Protein AF-A0A9F5MRU6-F1 (afdb_monomer)

Sequence (230 aa):
MSTDLEEIFNCIFDARVPPMWERAYPSQKPLAAWTRDLGQRVEQFGRWAKTAHPPVLFWLSGFTFPTGFLTAVLQAAARQNNISVDTLSWEFIVSTVDDNNLVYPPKEGVWVRGLCLEGAGWDKKNSCLGGIYSCPCYYYPNRAGTSGRPSFVIGVDLRSGAMTPDHWIKRGTALLMSLDTVPRGHCLAPHLPSKTGDSFLRSHHVTVLHVVCEIESECGTVGSPCLAKK

Nearest PDB structures (foldseek):
  8j07-assembly1_k9  TM=9.242E-01  e=3.879E-21  Homo sapiens
  8glv-assembly1_Co  TM=8.982E-01  e=1.076E-15  Chlamydomonas reinhardtii
  8glv-assembly1_Mm  TM=8.964E-01  e=1.114E-12  Chlamydomonas reinhardtii
  8j07-assembly1_r9  TM=8.221E-01  e=7.037E-12  Homo sapiens
  8j07-assembly1_g6  TM=8.088E-01  e=2.985E-10  Homo sapiens

InterPro domains:
  IPR026983 Dynein heavy chain [PTHR46961] (1-180)
  IPR041228 Dynein heavy chain, C-terminal domain [PF18199] (1-129)
  IPR041228 Dynein heavy chain, C-terminal domain [PF18199] (133-177)
  IPR043160 Dynein heavy chain, C-terminal domain, barrel region [G3DSA:3.10.490.20] (66-130)
  IPR043160 Dynein heavy chain, C-terminal domain, barrel region [G3DSA:3.10.490.20] (131-180)

Foldseek 3Di:
DDPQVVQCVVCVVVQADRPVCCL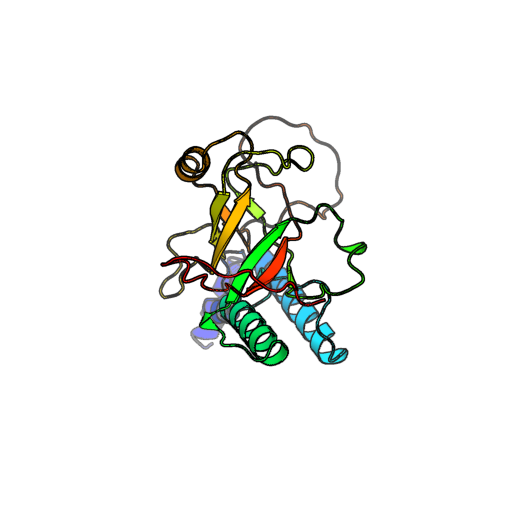VAPALAGNVVVVVLLVVLCVQVVVCVVVVDDDQEDLLLSDRASLVVVLVLLVVQCVVVVHDSVQKDKDKDWDPDDPVPSPDHDPFFGKYWQKWKDLDDDDPPQPDDDDWAFAWEFAEPPQPDDVPDGRTRGGHTDHPGPDHNVVCVVSNIHIYRDYNDDPPPPDDDDDDDDDDDDDPTDDTIIMTTGMDGNPPPPPDDDDDDDDDDD

Structure (mmCIF, N/CA/C/O backbone):
data_AF-A0A9F5MRU6-F1
#
_entry.id   AF-A0A9F5MRU6-F1
#
loop_
_atom_site.group_PDB
_atom_site.id
_atom_site.type_symbol
_atom_site.label_atom_id
_atom_site.label_alt_id
_atom_site.label_comp_id
_atom_site.label_asym_id
_atom_site.label_entity_id
_atom_site.label_seq_id
_atom_site.pdbx_PDB_ins_code
_atom_site.Cartn_x
_atom_site.Cartn_y
_atom_site.Cartn_z
_atom_site.occupancy
_atom_site.B_iso_or_equiv
_atom_site.auth_seq_id
_atom_site.auth_comp_id
_atom_site.auth_asym_id
_atom_site.auth_atom_id
_atom_site.pdbx_PDB_model_num
ATOM 1 N N . MET A 1 1 ? -19.559 6.631 32.926 1.00 64.62 1 MET A N 1
ATOM 2 C CA . MET A 1 1 ? -19.074 6.193 31.602 1.00 64.62 1 MET A CA 1
ATOM 3 C C . MET A 1 1 ? -18.055 7.214 31.139 1.00 64.62 1 MET A C 1
ATOM 5 O O . MET A 1 1 ? -18.291 8.391 31.379 1.00 64.62 1 MET A O 1
ATOM 9 N N . SER A 1 2 ? -16.901 6.799 30.614 1.00 93.06 2 SER A N 1
ATOM 10 C CA . SER A 1 2 ? -15.951 7.757 30.033 1.00 93.06 2 SER A CA 1
ATOM 11 C C . SER A 1 2 ? -16.444 8.210 28.660 1.00 93.06 2 SER A C 1
ATOM 13 O O . SER A 1 2 ? -17.143 7.460 27.979 1.00 93.06 2 SER A O 1
ATOM 15 N N . THR A 1 3 ? -16.049 9.416 28.256 1.00 92.06 3 THR A N 1
ATOM 16 C CA . THR A 1 3 ? -16.362 9.994 26.940 1.00 92.06 3 THR A CA 1
ATOM 17 C C . THR A 1 3 ? -15.929 9.077 25.798 1.00 92.06 3 THR A C 1
ATOM 19 O O . THR A 1 3 ? -16.678 8.877 24.848 1.00 92.06 3 THR A O 1
ATOM 22 N N . ASP A 1 4 ? -14.765 8.441 25.938 1.00 91.94 4 ASP A N 1
ATOM 23 C CA . ASP A 1 4 ? -14.207 7.553 24.916 1.00 91.94 4 ASP A CA 1
ATOM 24 C C . ASP A 1 4 ? -15.068 6.298 24.717 1.00 91.94 4 ASP A C 1
ATOM 26 O O . ASP A 1 4 ? -15.301 5.863 23.593 1.00 91.94 4 ASP A O 1
ATOM 30 N N . LEU A 1 5 ? -15.580 5.709 25.804 1.00 93.50 5 LEU A N 1
ATOM 31 C CA . LEU A 1 5 ? -16.432 4.519 25.718 1.00 93.50 5 LEU A CA 1
ATOM 32 C C . LEU A 1 5 ? -17.806 4.843 25.124 1.00 93.50 5 LEU A C 1
ATOM 34 O O . LEU A 1 5 ? -18.369 4.016 24.407 1.00 93.50 5 LEU A O 1
ATOM 38 N N . GLU A 1 6 ? -18.333 6.035 25.397 1.00 95.25 6 GLU A N 1
ATOM 39 C CA . GLU A 1 6 ? -19.584 6.515 24.809 1.00 95.25 6 GLU A CA 1
ATOM 40 C C . GLU A 1 6 ? -19.434 6.781 23.303 1.00 95.25 6 GLU A C 1
ATOM 42 O O . GLU A 1 6 ? -20.284 6.362 22.517 1.00 95.25 6 GLU A O 1
ATOM 47 N N . GLU A 1 7 ? -18.316 7.376 22.871 1.00 94.88 7 GLU A N 1
ATOM 48 C CA . GLU A 1 7 ? -18.005 7.566 21.449 1.00 94.88 7 GLU A CA 1
ATOM 49 C C . GLU A 1 7 ? -17.872 6.226 20.711 1.00 94.88 7 GLU A C 1
ATOM 51 O O . GLU A 1 7 ? -18.451 6.050 19.635 1.00 94.88 7 GLU A O 1
ATOM 56 N N . ILE A 1 8 ? -17.166 5.256 21.302 1.00 95.44 8 ILE A N 1
ATOM 57 C CA . ILE A 1 8 ? -17.048 3.902 20.745 1.00 95.44 8 ILE A CA 1
ATOM 58 C C . ILE A 1 8 ? -18.429 3.256 20.613 1.00 95.44 8 ILE A C 1
ATOM 60 O O . ILE A 1 8 ? -18.734 2.695 19.561 1.00 95.44 8 ILE A O 1
ATOM 64 N N . PHE A 1 9 ? -19.267 3.338 21.652 1.00 95.19 9 PHE A N 1
ATOM 65 C CA . PHE A 1 9 ? -20.611 2.763 21.634 1.00 95.19 9 PHE A CA 1
ATOM 66 C C . PHE A 1 9 ? -21.464 3.358 20.509 1.00 95.19 9 PHE A C 1
ATOM 68 O O . PHE A 1 9 ? -22.030 2.605 19.716 1.00 95.19 9 PHE A O 1
ATOM 75 N N . ASN A 1 10 ? -21.492 4.688 20.388 1.00 95.75 10 ASN A N 1
ATOM 76 C CA . ASN A 1 10 ? -22.243 5.382 19.342 1.00 95.75 10 ASN A CA 1
ATOM 77 C C . ASN A 1 10 ? -21.733 5.017 17.939 1.00 95.75 10 ASN A C 1
ATOM 79 O O . ASN A 1 10 ? -22.528 4.714 17.053 1.00 95.75 10 ASN A O 1
ATOM 83 N N . CYS A 1 11 ? -20.411 4.956 17.738 1.00 95.62 11 CYS A N 1
ATOM 84 C CA . CYS A 1 11 ? -19.836 4.536 16.459 1.00 95.62 11 CYS A CA 1
ATOM 85 C C . CYS A 1 11 ? -20.234 3.100 16.095 1.00 95.62 11 CYS A C 1
ATOM 87 O O . CYS A 1 11 ? -20.630 2.847 14.958 1.00 95.62 11 CYS A O 1
ATOM 89 N N . ILE A 1 12 ? -20.163 2.167 17.050 1.00 95.38 12 ILE A N 1
ATOM 90 C CA . ILE A 1 12 ? -20.545 0.767 16.825 1.00 95.38 12 ILE A CA 1
ATOM 91 C C . ILE A 1 12 ? -22.036 0.653 16.504 1.00 95.38 12 ILE A C 1
ATOM 93 O O . ILE A 1 12 ? -22.396 -0.079 15.581 1.00 95.38 12 ILE A O 1
ATOM 97 N N . PHE A 1 13 ? -22.886 1.387 17.227 1.00 95.12 13 PHE A N 1
ATOM 98 C CA . PHE A 1 13 ? -24.326 1.440 16.979 1.00 95.12 13 PHE A CA 1
ATOM 99 C C . PHE A 1 13 ? -24.642 1.939 15.559 1.00 95.12 13 PHE A C 1
ATOM 101 O O . PHE A 1 13 ? -25.446 1.326 14.859 1.00 95.12 13 PHE A O 1
ATOM 108 N N . ASP A 1 14 ? -23.924 2.963 15.089 1.00 95.81 14 ASP A N 1
ATOM 109 C CA . ASP A 1 14 ? -24.022 3.507 13.726 1.00 95.81 14 ASP A CA 1
ATOM 110 C C . ASP A 1 14 ? -23.301 2.656 12.655 1.00 95.81 14 ASP A C 1
ATOM 112 O O . ASP A 1 14 ? -23.201 3.066 11.495 1.00 95.81 14 ASP A O 1
ATOM 116 N N . ALA A 1 15 ? -22.737 1.497 13.014 1.00 94.00 15 ALA A N 1
ATOM 117 C CA . ALA A 1 15 ? -21.899 0.662 12.146 1.00 94.00 15 ALA A CA 1
ATOM 118 C C . ALA A 1 15 ? -20.673 1.386 11.534 1.00 94.00 15 ALA A C 1
ATOM 120 O O . ALA A 1 15 ? -20.173 1.011 10.463 1.00 94.00 15 ALA A O 1
ATOM 121 N N . ARG A 1 16 ? -20.145 2.394 12.236 1.00 93.06 16 ARG A N 1
ATOM 122 C CA . ARG A 1 16 ? -18.926 3.140 11.898 1.00 93.06 16 ARG A CA 1
ATOM 123 C C . ARG A 1 16 ? -17.729 2.659 12.714 1.00 93.06 16 ARG A C 1
ATOM 125 O O . ARG A 1 16 ? -17.865 2.112 13.805 1.00 93.06 16 ARG A O 1
ATOM 132 N N . VAL A 1 17 ? -16.535 2.851 12.162 1.00 92.75 17 VAL A N 1
ATOM 133 C CA . VAL A 1 17 ? -15.287 2.549 12.869 1.00 92.75 17 VAL A CA 1
ATOM 134 C C . VAL A 1 17 ? -15.018 3.680 13.870 1.00 92.75 17 VAL A C 1
ATOM 136 O O . VAL A 1 17 ? -15.035 4.841 13.470 1.00 92.75 17 VAL A O 1
ATOM 139 N N . PRO A 1 18 ? -14.781 3.383 15.160 1.00 94.06 18 PRO A N 1
ATOM 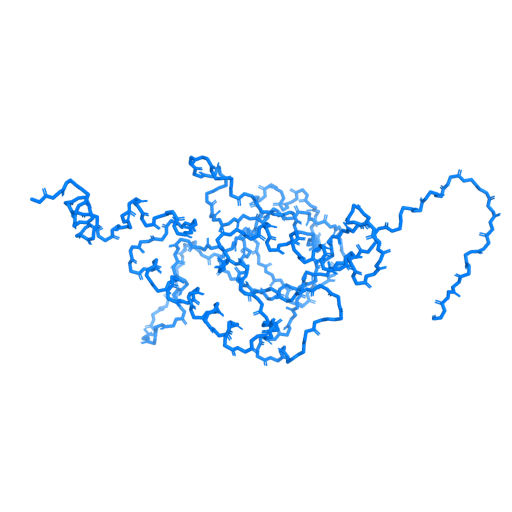140 C CA . PRO A 1 18 ? -14.374 4.397 16.125 1.00 94.06 18 PRO A CA 1
ATOM 141 C C . PRO A 1 18 ? -13.067 5.095 15.696 1.00 94.06 18 PRO A C 1
ATOM 143 O O . PRO A 1 18 ? -12.113 4.393 15.338 1.00 94.06 18 PRO A O 1
ATOM 146 N N . PRO A 1 19 ? -12.946 6.434 15.809 1.00 89.31 19 PRO A N 1
ATOM 147 C CA . PRO A 1 19 ? -11.761 7.177 15.356 1.00 89.31 19 PRO A CA 1
ATOM 148 C C . PRO A 1 19 ? -10.438 6.679 15.956 1.00 89.31 19 PRO A C 1
ATOM 150 O O . PRO A 1 19 ? -9.393 6.667 15.303 1.00 89.31 19 PRO A O 1
ATOM 153 N N . MET A 1 20 ? -10.466 6.202 17.204 1.00 89.94 20 MET A N 1
ATOM 154 C CA . MET A 1 20 ? -9.280 5.638 17.852 1.00 89.94 20 MET A CA 1
ATOM 155 C C . MET A 1 20 ? -8.757 4.358 17.170 1.00 89.94 20 MET A C 1
ATOM 157 O O . MET A 1 20 ? -7.558 4.080 17.239 1.00 89.94 20 MET A O 1
ATOM 161 N N . TRP A 1 21 ? -9.618 3.588 16.492 1.00 91.81 21 TRP A N 1
ATOM 162 C CA . TRP A 1 21 ? -9.250 2.356 15.782 1.00 91.81 21 TRP A CA 1
ATOM 163 C C . TRP A 1 21 ? -8.727 2.629 14.368 1.00 91.81 21 TRP A C 1
ATOM 165 O O . TRP A 1 21 ? -7.907 1.862 13.865 1.00 91.81 21 TRP A O 1
ATOM 175 N N . GLU A 1 22 ? -9.096 3.754 13.750 1.00 86.38 22 GLU A N 1
ATOM 176 C CA . GLU A 1 22 ? -8.599 4.177 12.426 1.00 86.38 22 GLU A CA 1
ATOM 177 C C . GLU A 1 22 ? -7.081 4.450 12.406 1.00 86.38 22 GLU A C 1
ATOM 179 O O . GLU A 1 22 ? -6.430 4.525 11.355 1.00 86.38 22 GLU A O 1
ATOM 184 N N . ARG A 1 23 ? -6.464 4.547 13.589 1.00 84.38 23 ARG A N 1
ATOM 185 C CA . ARG A 1 23 ? -5.006 4.601 13.729 1.00 84.38 23 ARG A CA 1
ATOM 186 C C . ARG A 1 23 ? -4.324 3.290 13.335 1.00 84.38 23 ARG A C 1
ATOM 188 O O . ARG A 1 23 ? -3.170 3.356 12.920 1.00 84.38 23 ARG A O 1
ATOM 195 N N . ALA A 1 24 ? -5.013 2.147 13.419 1.00 86.50 24 ALA A N 1
ATOM 196 C CA . ALA A 1 24 ? -4.444 0.824 13.158 1.00 86.50 24 ALA A CA 1
ATOM 197 C C . ALA A 1 24 ? -3.977 0.654 11.703 1.00 86.50 24 ALA A C 1
ATOM 199 O O . ALA A 1 24 ? -2.885 0.140 11.454 1.00 86.50 24 ALA A O 1
ATOM 200 N N . TYR A 1 25 ? -4.796 1.093 10.745 1.00 86.94 25 TYR A N 1
ATOM 201 C CA . TYR A 1 25 ? -4.450 1.144 9.326 1.00 86.94 25 TYR A CA 1
ATOM 202 C C . TYR A 1 25 ? -5.387 2.099 8.563 1.00 86.94 25 TYR A C 1
ATOM 204 O O . TYR A 1 25 ? -6.529 2.291 8.988 1.00 86.94 25 TYR A O 1
ATOM 212 N N . PRO A 1 26 ? -4.937 2.702 7.444 1.00 83.25 26 PRO A N 1
ATOM 213 C CA . PRO A 1 26 ? -5.792 3.550 6.615 1.00 83.25 26 PRO A CA 1
ATOM 214 C C . PRO A 1 26 ? -6.971 2.758 6.028 1.00 83.25 26 PRO A C 1
ATOM 216 O O . PRO A 1 26 ? -6.771 1.730 5.384 1.00 83.25 26 PRO A O 1
ATOM 219 N N . SER A 1 27 ? -8.205 3.218 6.235 1.00 85.19 27 SER A N 1
ATOM 220 C CA .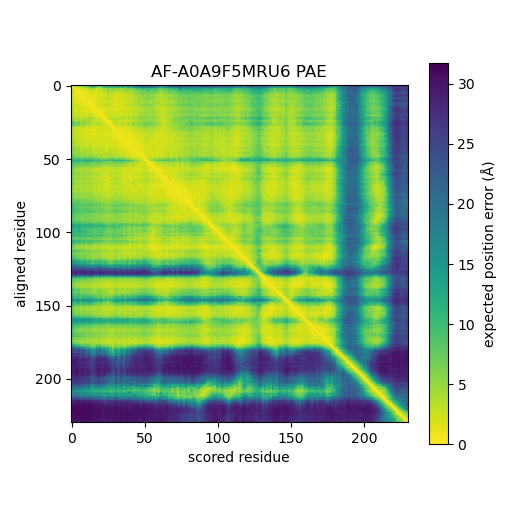 SER A 1 27 ? -9.406 2.560 5.710 1.00 85.19 27 SER A CA 1
ATOM 221 C C . SER A 1 27 ? -10.579 3.530 5.640 1.00 85.19 27 SER A C 1
ATOM 223 O O . SER A 1 27 ? -10.727 4.366 6.522 1.00 85.19 27 SER A O 1
ATOM 225 N N . GLN A 1 28 ? -11.443 3.361 4.637 1.00 83.44 28 GLN A N 1
ATOM 226 C CA . GLN A 1 28 ? -12.753 4.026 4.550 1.00 83.44 28 GLN A CA 1
ATOM 227 C C . GLN A 1 28 ? -13.907 3.000 4.565 1.00 83.44 28 GLN A C 1
ATOM 229 O O . GLN A 1 28 ? -15.049 3.306 4.232 1.00 83.44 28 GLN A O 1
ATOM 234 N N . LYS A 1 29 ? -13.609 1.751 4.955 1.00 87.19 29 LYS A N 1
ATOM 235 C CA . LYS A 1 29 ? -14.580 0.655 5.070 1.00 87.19 29 LYS A CA 1
ATOM 236 C C . LYS A 1 29 ? -15.526 0.849 6.270 1.00 87.19 29 LYS A C 1
ATOM 238 O O . LYS A 1 29 ? -15.064 1.266 7.332 1.00 87.19 29 LYS A O 1
ATOM 243 N N . PRO A 1 30 ? -16.805 0.436 6.165 1.00 91.00 30 PRO A N 1
ATOM 244 C CA . PRO A 1 30 ? -17.713 0.372 7.312 1.00 91.00 30 PRO A CA 1
ATOM 245 C C . PRO A 1 30 ? -17.263 -0.694 8.320 1.00 91.00 30 PRO A C 1
ATOM 247 O O . PRO A 1 30 ? -16.528 -1.622 7.960 1.00 91.00 30 PRO A O 1
ATOM 250 N N . LEU A 1 31 ? -17.760 -0.616 9.559 1.00 91.94 31 LEU A N 1
ATOM 251 C CA . LEU A 1 31 ? -17.278 -1.412 10.695 1.00 91.94 31 LEU A CA 1
ATOM 252 C C . LEU A 1 31 ? -17.164 -2.912 10.386 1.00 91.94 31 LEU A C 1
ATOM 254 O O . LEU A 1 31 ? -16.099 -3.500 10.551 1.00 91.94 31 LEU A O 1
ATOM 258 N N . ALA A 1 32 ? -18.221 -3.526 9.849 1.00 91.31 32 ALA A N 1
ATOM 259 C CA . ALA A 1 32 ? -18.225 -4.960 9.550 1.00 91.31 32 ALA A CA 1
ATOM 260 C C . ALA A 1 32 ? -17.154 -5.374 8.522 1.00 91.31 32 ALA A C 1
ATOM 262 O O . ALA A 1 32 ? -16.566 -6.452 8.618 1.00 91.31 32 ALA A O 1
ATOM 263 N N . ALA A 1 33 ? -16.896 -4.534 7.516 1.00 90.69 33 ALA A N 1
ATOM 264 C CA . ALA A 1 33 ? -15.867 -4.797 6.517 1.00 90.69 33 ALA A CA 1
ATOM 265 C C . ALA A 1 33 ? -14.463 -4.531 7.074 1.00 90.69 33 ALA A C 1
ATOM 267 O O . ALA A 1 33 ? -13.560 -5.328 6.826 1.00 90.69 33 ALA A O 1
ATOM 268 N N . TRP A 1 34 ? -14.309 -3.475 7.873 1.00 92.25 34 TRP A N 1
ATOM 269 C CA . TRP A 1 34 ? -13.073 -3.139 8.573 1.00 92.25 34 TRP A CA 1
ATOM 270 C C . TRP A 1 34 ? -12.630 -4.249 9.538 1.00 92.25 34 TRP A C 1
ATOM 272 O O . TRP A 1 34 ? -11.462 -4.631 9.537 1.00 92.25 34 TRP A O 1
ATOM 282 N N . THR A 1 35 ? -13.546 -4.840 10.312 1.00 92.31 35 THR A N 1
ATOM 283 C CA . THR A 1 35 ? -13.209 -5.923 11.254 1.00 92.31 35 THR A CA 1
ATOM 284 C C . THR A 1 35 ? -12.717 -7.180 10.535 1.00 92.31 35 THR A C 1
ATOM 286 O O . THR A 1 35 ? -11.753 -7.805 10.976 1.00 92.31 35 THR A O 1
ATOM 289 N N . ARG A 1 36 ? -13.331 -7.548 9.401 1.00 92.44 36 ARG A N 1
ATOM 290 C CA . ARG A 1 36 ? -12.866 -8.691 8.591 1.00 92.44 36 ARG A CA 1
ATOM 291 C C . ARG A 1 36 ? -11.495 -8.433 7.971 1.00 92.44 36 ARG A C 1
ATOM 293 O O . ARG A 1 36 ? -10.640 -9.312 8.016 1.00 92.44 36 ARG A O 1
ATOM 300 N N . ASP A 1 37 ? -11.290 -7.236 7.422 1.00 91.19 37 ASP A N 1
ATOM 301 C CA . ASP A 1 37 ? -10.012 -6.810 6.840 1.00 91.19 37 ASP A CA 1
ATOM 302 C C . ASP A 1 37 ? -8.901 -6.822 7.903 1.00 91.19 37 ASP A C 1
ATOM 304 O O . ASP A 1 37 ? -7.829 -7.380 7.673 1.00 91.19 37 ASP A O 1
ATOM 308 N N . LEU A 1 38 ? -9.192 -6.330 9.114 1.00 92.75 38 LEU A N 1
ATOM 309 C CA . LEU A 1 38 ? -8.283 -6.410 10.257 1.00 92.75 38 LEU A CA 1
ATOM 310 C C . LEU A 1 38 ? -7.929 -7.862 10.605 1.00 92.75 38 LEU A C 1
ATOM 312 O O . LEU A 1 38 ? -6.753 -8.172 10.790 1.00 92.75 38 LEU A O 1
ATOM 316 N N . GLY A 1 39 ? -8.917 -8.758 10.661 1.00 94.31 39 GLY A N 1
ATOM 317 C CA . GLY A 1 39 ? -8.684 -10.182 10.918 1.00 94.31 39 GLY A CA 1
ATOM 318 C C . GLY A 1 39 ? -7.726 -10.811 9.901 1.00 94.31 39 GLY A C 1
ATOM 319 O O . GLY A 1 39 ? -6.774 -11.487 10.288 1.00 94.31 39 GLY A O 1
ATOM 320 N N . GLN A 1 40 ? -7.911 -10.517 8.611 1.00 91.81 40 GLN A N 1
ATOM 321 C CA . GLN A 1 40 ? -7.035 -11.006 7.539 1.00 91.81 40 GLN A CA 1
ATOM 322 C C . GLN A 1 40 ? -5.608 -10.447 7.640 1.00 91.81 40 GLN A C 1
ATOM 324 O O . GLN A 1 40 ? -4.641 -11.176 7.407 1.00 91.81 40 GLN A O 1
ATOM 329 N N . ARG A 1 41 ? -5.450 -9.174 8.024 1.00 92.69 41 ARG A N 1
ATOM 330 C CA . ARG A 1 41 ? -4.130 -8.564 8.266 1.00 92.69 41 ARG A CA 1
ATOM 331 C C . ARG A 1 41 ? -3.398 -9.257 9.407 1.00 92.69 41 ARG A C 1
ATOM 333 O O . ARG A 1 41 ? -2.244 -9.651 9.247 1.00 92.69 41 ARG A O 1
ATOM 340 N N . VAL A 1 42 ? -4.077 -9.429 10.542 1.00 93.88 42 VAL A N 1
ATOM 341 C CA . VAL A 1 42 ? -3.520 -10.111 11.719 1.00 93.88 42 VAL A CA 1
ATOM 342 C C . VAL A 1 42 ? -3.137 -11.545 11.368 1.00 93.88 42 VAL A C 1
ATOM 344 O O . VAL A 1 42 ? -2.066 -12.003 11.754 1.00 93.88 42 VAL A O 1
ATOM 347 N N . GLU A 1 43 ? -3.962 -12.242 10.589 1.00 92.38 43 GLU A N 1
ATOM 348 C CA . GLU A 1 43 ? -3.669 -13.601 10.149 1.00 92.38 43 GLU A CA 1
ATOM 349 C C . GLU A 1 43 ? -2.414 -13.678 9.268 1.00 92.38 43 GLU A C 1
ATOM 351 O O . GLU A 1 43 ? -1.567 -14.543 9.500 1.00 92.38 43 GLU A O 1
ATOM 356 N N . GLN A 1 44 ? -2.250 -12.772 8.299 1.00 89.06 44 GLN A N 1
ATOM 357 C CA . GLN A 1 44 ? -1.048 -12.721 7.461 1.00 89.06 44 GLN A CA 1
ATOM 358 C C . GLN A 1 44 ? 0.223 -12.586 8.305 1.00 89.06 44 GLN A C 1
ATOM 360 O O . GLN A 1 44 ? 1.148 -13.389 8.162 1.00 89.06 44 GLN A O 1
ATOM 365 N N . PHE A 1 45 ? 0.272 -11.589 9.193 1.00 91.88 45 PHE A N 1
ATOM 366 C CA . PHE A 1 45 ? 1.445 -11.369 10.041 1.00 91.88 45 PHE A CA 1
ATOM 367 C C . PHE A 1 45 ? 1.623 -12.487 11.069 1.00 91.88 45 PHE A C 1
ATOM 369 O O . PHE A 1 45 ? 2.750 -12.892 11.335 1.00 91.88 45 PHE A O 1
ATOM 376 N N . GLY A 1 46 ? 0.532 -13.052 11.587 1.00 93.62 46 GLY A N 1
ATOM 377 C CA . GLY A 1 46 ? 0.570 -14.198 12.488 1.00 93.62 46 GLY A CA 1
ATOM 378 C C . GLY A 1 46 ? 1.159 -15.449 11.832 1.00 93.62 46 GLY A C 1
ATOM 379 O O . GLY A 1 46 ? 1.951 -16.154 12.455 1.00 93.62 46 GLY A O 1
ATOM 380 N N . ARG A 1 47 ? 0.827 -15.726 10.564 1.00 90.81 47 ARG A N 1
ATOM 381 C CA . ARG A 1 47 ? 1.425 -16.834 9.796 1.00 90.81 47 ARG A CA 1
ATOM 382 C C . ARG A 1 47 ? 2.903 -16.585 9.500 1.00 90.81 47 ARG A C 1
ATOM 384 O O . ARG A 1 47 ? 3.715 -17.496 9.662 1.00 90.81 47 ARG A O 1
ATOM 391 N N . TRP A 1 48 ? 3.260 -15.360 9.116 1.00 92.50 48 TRP A N 1
ATOM 392 C CA . TRP A 1 48 ? 4.655 -14.990 8.879 1.00 92.50 48 TRP A CA 1
ATOM 393 C C . TRP A 1 48 ? 5.495 -15.124 10.161 1.00 92.50 48 TRP A C 1
ATOM 395 O O . TRP A 1 48 ? 6.524 -15.794 10.156 1.00 92.50 48 TRP A O 1
ATOM 405 N N . ALA A 1 49 ? 5.009 -14.606 11.290 1.00 93.50 49 ALA A N 1
ATOM 406 C CA . ALA A 1 49 ? 5.697 -14.693 12.577 1.00 93.50 49 ALA A CA 1
ATOM 407 C C . ALA A 1 49 ? 5.929 -16.143 13.041 1.00 93.50 49 ALA A C 1
ATOM 409 O O . ALA A 1 49 ? 6.974 -16.443 13.607 1.00 93.50 49 ALA A O 1
ATOM 410 N N . LYS A 1 50 ? 4.982 -17.055 12.778 1.00 93.50 50 LYS A N 1
ATOM 411 C CA . LYS A 1 50 ? 5.105 -18.479 13.143 1.00 93.50 50 LYS A CA 1
ATOM 412 C C . LYS A 1 50 ? 6.106 -19.247 12.286 1.00 93.50 50 LYS A C 1
ATOM 414 O O . LYS A 1 50 ? 6.755 -20.158 12.783 1.00 93.50 50 LYS A O 1
ATOM 419 N N . THR A 1 51 ? 6.176 -18.934 10.995 1.00 89.12 51 THR A N 1
ATOM 420 C CA . THR A 1 51 ? 7.055 -19.648 10.059 1.00 89.12 51 THR A CA 1
ATOM 421 C C . THR A 1 51 ? 8.472 -19.092 10.062 1.00 89.12 51 THR A C 1
ATOM 423 O O . THR A 1 51 ? 9.380 -19.815 9.674 1.00 89.12 51 THR A O 1
ATOM 426 N N . ALA A 1 52 ? 8.661 -17.831 10.475 1.00 85.00 52 ALA A N 1
ATOM 427 C CA . ALA A 1 52 ? 9.908 -17.065 10.369 1.00 85.00 52 ALA A CA 1
ATOM 428 C C . ALA A 1 52 ? 10.461 -16.929 8.933 1.00 85.00 52 ALA A C 1
ATOM 430 O O . ALA A 1 52 ? 11.533 -16.362 8.735 1.00 85.00 52 ALA A O 1
ATOM 431 N N . HIS A 1 53 ? 9.713 -17.389 7.927 1.00 86.81 53 HIS A N 1
ATOM 432 C CA . HIS A 1 53 ? 10.055 -17.282 6.514 1.00 86.81 53 HIS A CA 1
ATOM 433 C C . HIS A 1 53 ? 9.101 -16.288 5.839 1.00 86.81 53 HIS A C 1
ATOM 435 O O . HIS A 1 53 ? 7.899 -16.320 6.121 1.00 86.81 53 HIS A O 1
ATOM 441 N N . PRO A 1 54 ? 9.600 -15.394 4.967 1.00 88.00 54 PRO A N 1
ATOM 442 C CA . PRO A 1 54 ? 8.746 -14.462 4.243 1.00 88.00 54 PRO A CA 1
ATOM 443 C C . PRO A 1 54 ? 7.700 -15.213 3.400 1.00 88.00 54 PRO A C 1
ATOM 445 O O . PRO A 1 54 ? 8.035 -16.217 2.766 1.00 88.00 54 PRO A O 1
ATOM 448 N N . PRO A 1 55 ? 6.439 -14.741 3.363 1.00 90.56 55 PRO A N 1
ATOM 449 C CA . PRO A 1 55 ? 5.444 -15.250 2.429 1.00 90.56 55 PRO A CA 1
ATOM 450 C C . PRO A 1 55 ? 5.939 -15.155 0.984 1.00 90.56 55 PRO A C 1
ATOM 452 O O . PRO A 1 55 ? 6.555 -14.164 0.603 1.00 90.56 55 PRO A O 1
ATOM 455 N N . VAL A 1 56 ? 5.607 -16.151 0.159 1.00 90.56 56 VAL A N 1
ATOM 456 C CA . VAL A 1 56 ? 5.895 -16.095 -1.285 1.00 90.56 56 VAL A CA 1
ATOM 457 C C . VAL A 1 56 ? 5.099 -14.975 -1.956 1.00 90.56 56 VAL A C 1
ATOM 459 O O . VAL A 1 56 ? 5.622 -14.310 -2.841 1.00 90.56 56 VAL A O 1
ATOM 462 N N . LEU A 1 57 ? 3.859 -14.749 -1.503 1.00 90.25 57 LEU A N 1
ATOM 463 C CA . LEU A 1 57 ? 2.934 -13.746 -2.024 1.00 90.25 57 LEU A CA 1
ATOM 464 C C . LEU A 1 57 ? 2.505 -12.779 -0.917 1.00 90.25 57 LEU A C 1
ATOM 466 O O . LEU A 1 57 ? 1.817 -13.164 0.034 1.00 90.25 57 LEU A O 1
ATOM 470 N N . PHE A 1 58 ? 2.874 -11.509 -1.055 1.00 91.75 58 PHE A N 1
ATOM 471 C CA . PHE A 1 58 ? 2.537 -10.458 -0.101 1.00 91.75 58 PHE A CA 1
ATOM 472 C C . PHE A 1 58 ? 1.223 -9.768 -0.469 1.00 91.75 58 PHE A C 1
ATOM 474 O O . PHE A 1 58 ? 1.007 -9.350 -1.605 1.00 91.75 58 PHE A O 1
ATOM 481 N N . TRP A 1 59 ? 0.337 -9.571 0.507 1.00 91.56 59 TRP A N 1
ATOM 482 C CA . TRP A 1 59 ? -0.793 -8.658 0.345 1.00 91.56 59 TRP A CA 1
ATOM 483 C C . TRP A 1 59 ? -0.337 -7.241 0.699 1.00 91.56 59 TRP A C 1
ATOM 485 O O . TRP A 1 59 ? -0.237 -6.892 1.878 1.00 91.56 59 TRP A O 1
ATOM 495 N N . LEU A 1 60 ? -0.022 -6.426 -0.311 1.00 89.50 60 LEU A N 1
ATOM 496 C CA . LEU A 1 60 ? 0.588 -5.109 -0.085 1.00 89.50 60 LEU A CA 1
ATOM 497 C C . LEU A 1 60 ? -0.351 -4.164 0.672 1.00 89.50 60 LEU A C 1
ATOM 499 O O . LEU A 1 60 ? 0.091 -3.433 1.556 1.00 89.50 60 LEU A O 1
ATOM 503 N N . SER A 1 61 ? -1.658 -4.228 0.402 1.00 87.62 61 SER A N 1
ATOM 504 C CA . SER A 1 61 ? -2.637 -3.437 1.150 1.00 87.62 61 SER A CA 1
ATOM 505 C C . SER A 1 61 ? -2.786 -3.886 2.598 1.00 87.62 61 SER A C 1
ATOM 507 O O . SER A 1 61 ? -3.304 -3.114 3.393 1.00 87.62 61 SER A O 1
ATOM 509 N N . GLY A 1 62 ? -2.317 -5.087 2.958 1.00 89.69 62 GLY A N 1
ATOM 510 C CA . GLY A 1 62 ? -2.329 -5.608 4.322 1.00 89.69 62 GLY A CA 1
ATOM 511 C C . GLY A 1 62 ? -1.359 -4.885 5.263 1.00 89.69 62 GLY A C 1
ATOM 512 O O . GLY A 1 62 ? -1.575 -4.873 6.477 1.00 89.69 62 GLY A O 1
ATOM 513 N N . PHE A 1 63 ? -0.342 -4.209 4.724 1.00 90.19 63 PHE A N 1
ATOM 514 C CA . PHE A 1 63 ? 0.578 -3.389 5.508 1.00 90.19 63 PHE A CA 1
ATOM 515 C C . PHE A 1 63 ? -0.076 -2.068 5.941 1.00 90.19 63 PHE A C 1
ATOM 517 O O . PHE A 1 63 ? -0.800 -1.423 5.176 1.00 90.19 63 PHE A O 1
ATOM 524 N N . THR A 1 64 ? 0.218 -1.636 7.170 1.00 88.81 64 THR A N 1
ATOM 525 C CA . THR A 1 64 ? -0.146 -0.294 7.657 1.00 88.81 64 THR A CA 1
ATOM 526 C C . THR A 1 64 ? 0.614 0.792 6.891 1.00 88.81 64 THR A C 1
ATOM 528 O O . THR A 1 64 ? 0.045 1.833 6.576 1.00 88.81 64 THR A O 1
ATOM 531 N N . PHE A 1 65 ? 1.876 0.518 6.537 1.00 88.38 65 PHE A N 1
ATOM 532 C CA . PHE A 1 65 ? 2.762 1.422 5.799 1.00 88.38 65 PHE A CA 1
ATOM 533 C C . PHE A 1 65 ? 3.406 0.688 4.610 1.00 88.38 65 PHE A C 1
ATOM 535 O O . PHE A 1 65 ? 4.518 0.170 4.735 1.00 88.38 65 PHE A O 1
ATOM 542 N N . PRO A 1 66 ? 2.722 0.594 3.456 1.00 91.06 66 PRO A N 1
ATOM 543 C CA . PRO A 1 66 ? 3.229 -0.149 2.303 1.00 91.06 66 PRO A CA 1
ATOM 544 C C . PRO A 1 66 ? 4.503 0.464 1.718 1.00 91.06 66 PRO A C 1
ATOM 546 O O . PRO A 1 66 ? 5.377 -0.274 1.282 1.00 91.06 66 PRO A O 1
ATOM 549 N N . THR A 1 67 ? 4.661 1.788 1.778 1.00 91.50 67 THR A N 1
ATOM 550 C CA . THR A 1 67 ? 5.897 2.471 1.369 1.00 91.50 67 THR A CA 1
ATOM 551 C C . THR A 1 67 ? 7.106 1.980 2.163 1.00 91.50 67 THR A C 1
ATOM 553 O O . THR A 1 67 ? 8.131 1.667 1.572 1.00 91.50 67 THR A O 1
ATOM 556 N N . GLY A 1 68 ? 6.967 1.806 3.483 1.00 93.31 68 GLY A N 1
ATOM 557 C CA . GLY A 1 68 ? 8.031 1.259 4.329 1.00 93.31 68 GLY A CA 1
ATOM 558 C C . GLY A 1 68 ? 8.409 -0.179 3.962 1.00 93.31 68 GLY A C 1
ATOM 559 O O . GLY A 1 68 ? 9.588 -0.522 3.970 1.00 93.31 68 GLY A O 1
ATOM 560 N N . PHE A 1 69 ? 7.431 -1.006 3.577 1.00 93.31 69 PHE A N 1
ATOM 561 C CA . PHE A 1 69 ? 7.701 -2.347 3.050 1.00 93.31 69 PHE A CA 1
ATOM 562 C C . PHE A 1 69 ? 8.483 -2.291 1.730 1.00 93.31 69 PHE A C 1
ATOM 564 O O . PHE A 1 69 ? 9.489 -2.983 1.595 1.00 93.31 69 PHE A O 1
ATOM 571 N N . LEU A 1 70 ? 8.077 -1.436 0.786 1.00 93.31 70 LEU A N 1
ATOM 572 C CA . LEU A 1 70 ? 8.783 -1.255 -0.488 1.00 93.31 70 LEU A CA 1
ATOM 573 C C . LEU A 1 70 ? 10.228 -0.783 -0.270 1.00 93.31 70 LEU A C 1
ATOM 575 O O . LEU A 1 70 ? 11.155 -1.344 -0.851 1.00 93.31 70 LEU A O 1
ATOM 579 N N . THR A 1 71 ? 10.449 0.177 0.630 1.00 93.75 71 THR A N 1
ATOM 580 C CA . THR A 1 71 ? 11.800 0.616 1.005 1.00 93.75 71 THR A CA 1
ATOM 581 C C . THR A 1 71 ? 12.620 -0.521 1.614 1.00 93.75 71 THR A C 1
ATOM 583 O O . THR A 1 71 ? 13.794 -0.664 1.284 1.00 93.75 71 THR A O 1
ATOM 586 N N . ALA A 1 72 ? 12.025 -1.362 2.465 1.00 94.00 72 ALA A N 1
ATOM 587 C CA . ALA A 1 72 ? 12.721 -2.511 3.041 1.00 94.00 72 ALA A CA 1
ATOM 588 C C . ALA A 1 72 ? 13.142 -3.534 1.971 1.00 94.00 72 ALA A C 1
ATOM 590 O O . ALA A 1 72 ? 14.235 -4.090 2.061 1.00 94.00 72 ALA A O 1
ATOM 591 N N . VAL A 1 73 ? 12.315 -3.748 0.940 1.00 93.81 73 VAL A N 1
ATOM 592 C CA . VAL A 1 73 ? 12.659 -4.605 -0.206 1.00 93.81 73 VAL A CA 1
ATOM 593 C C . VAL A 1 73 ? 13.843 -4.025 -0.989 1.00 93.81 73 VAL A C 1
ATOM 595 O O . VAL A 1 73 ? 14.791 -4.760 -1.259 1.00 93.81 73 VAL A O 1
ATOM 598 N N . LEU A 1 74 ? 13.852 -2.716 -1.274 1.00 93.19 74 LEU A N 1
ATOM 599 C CA . LEU A 1 74 ? 14.998 -2.052 -1.920 1.00 93.19 74 LEU A CA 1
ATOM 600 C C . LEU A 1 74 ? 16.275 -2.178 -1.085 1.00 93.19 74 LEU A C 1
ATOM 602 O O . LEU A 1 74 ? 17.327 -2.536 -1.603 1.00 93.19 74 LEU A O 1
ATOM 606 N N . GLN A 1 75 ? 16.187 -1.941 0.225 1.00 93.94 75 GLN A N 1
ATOM 607 C CA . GLN A 1 75 ? 17.327 -2.068 1.134 1.00 93.94 75 GLN A CA 1
ATOM 608 C C . GLN A 1 75 ? 17.861 -3.503 1.200 1.00 93.94 75 GLN A C 1
ATOM 610 O O . GLN A 1 75 ? 19.073 -3.703 1.266 1.00 93.94 75 GLN A O 1
ATOM 615 N N . ALA A 1 76 ? 16.978 -4.505 1.190 1.00 92.62 76 ALA A N 1
ATOM 616 C CA . ALA A 1 76 ? 17.375 -5.908 1.164 1.00 92.62 76 ALA A CA 1
ATOM 617 C C . ALA A 1 76 ? 18.093 -6.259 -0.148 1.00 92.62 76 ALA A C 1
ATOM 619 O O . ALA A 1 76 ? 19.167 -6.860 -0.104 1.00 92.62 76 ALA A O 1
ATOM 620 N N . ALA A 1 77 ? 17.556 -5.819 -1.289 1.00 92.06 77 ALA A N 1
ATOM 621 C CA . ALA A 1 77 ? 18.167 -6.019 -2.601 1.00 92.06 77 ALA A CA 1
ATOM 622 C C . ALA A 1 77 ? 19.532 -5.318 -2.716 1.00 92.06 77 ALA A C 1
ATOM 624 O O . ALA A 1 77 ? 20.505 -5.933 -3.146 1.00 92.06 77 ALA A O 1
ATOM 625 N N . ALA A 1 78 ? 19.642 -4.070 -2.250 1.00 93.38 78 ALA A N 1
ATOM 626 C CA . ALA A 1 78 ? 20.896 -3.316 -2.225 1.00 93.38 78 ALA A CA 1
ATOM 627 C C . ALA A 1 78 ? 21.985 -4.038 -1.421 1.00 93.38 78 ALA A C 1
ATOM 629 O O . ALA A 1 78 ? 23.116 -4.179 -1.882 1.00 93.38 78 ALA A O 1
ATOM 630 N N . ARG A 1 79 ? 21.632 -4.567 -0.242 1.00 93.31 79 ARG A N 1
ATOM 631 C CA . ARG A 1 79 ? 22.552 -5.350 0.599 1.00 93.31 79 ARG A CA 1
ATOM 632 C C . ARG A 1 79 ? 22.959 -6.668 -0.053 1.00 93.31 79 ARG A C 1
ATOM 634 O O . ARG A 1 79 ? 24.121 -7.043 0.041 1.00 93.31 79 ARG A O 1
ATOM 641 N N . GLN A 1 80 ? 22.025 -7.364 -0.699 1.00 91.81 80 GLN A N 1
ATOM 642 C CA . GLN A 1 80 ? 22.297 -8.633 -1.377 1.00 91.81 80 GLN A CA 1
ATOM 643 C C . GLN A 1 80 ? 23.221 -8.450 -2.588 1.00 91.81 80 GLN A C 1
ATOM 645 O O . GLN A 1 80 ? 24.108 -9.271 -2.810 1.00 91.81 80 GLN A O 1
ATOM 650 N N . ASN A 1 81 ? 23.034 -7.359 -3.332 1.00 91.19 81 ASN A N 1
ATOM 651 C CA . ASN A 1 81 ? 23.807 -7.035 -4.529 1.00 91.19 81 ASN A CA 1
ATOM 652 C C . ASN A 1 81 ? 25.054 -6.182 -4.239 1.00 91.19 81 ASN A C 1
ATOM 654 O O . ASN A 1 81 ? 25.842 -5.933 -5.146 1.00 91.19 81 ASN A O 1
ATOM 658 N N . ASN A 1 82 ? 25.251 -5.762 -2.985 1.00 92.69 82 ASN A N 1
ATOM 659 C CA . ASN A 1 82 ? 26.342 -4.896 -2.537 1.00 92.69 82 ASN A CA 1
ATOM 660 C C . ASN A 1 82 ? 26.470 -3.596 -3.359 1.00 92.69 82 ASN A C 1
ATOM 662 O O . ASN A 1 82 ? 27.560 -3.210 -3.782 1.00 92.69 82 ASN A O 1
ATOM 666 N N . ILE A 1 83 ? 25.334 -2.937 -3.593 1.00 93.88 83 ILE A N 1
ATOM 667 C CA . ILE A 1 83 ? 25.217 -1.669 -4.325 1.00 93.88 83 ILE A CA 1
ATOM 668 C C . ILE A 1 83 ? 24.443 -0.638 -3.500 1.00 93.88 83 ILE A C 1
ATOM 670 O O . ILE A 1 83 ? 23.841 -0.957 -2.473 1.00 93.88 83 ILE A O 1
ATOM 674 N N . SER A 1 84 ? 24.483 0.616 -3.944 1.00 91.88 84 SER A N 1
ATOM 675 C CA . SER A 1 84 ? 23.690 1.698 -3.363 1.00 91.88 84 SER A CA 1
ATOM 676 C C . SER A 1 84 ? 22.188 1.448 -3.563 1.00 91.88 84 SER A C 1
ATOM 678 O O . SER A 1 84 ? 21.771 0.880 -4.568 1.00 91.88 84 SER A O 1
ATOM 680 N N . VAL A 1 85 ? 21.357 1.887 -2.610 1.00 90.25 85 VAL A N 1
ATOM 681 C CA . VAL A 1 85 ? 19.892 1.889 -2.786 1.00 90.25 85 VAL A CA 1
ATOM 682 C C . VAL A 1 85 ? 19.472 2.866 -3.885 1.00 90.25 85 VAL A C 1
ATOM 684 O O . VAL A 1 85 ? 18.487 2.608 -4.566 1.00 90.25 85 VAL A O 1
ATOM 687 N N . ASP A 1 86 ? 20.223 3.948 -4.088 1.00 91.88 86 ASP A N 1
ATOM 688 C CA . ASP A 1 86 ? 19.871 5.007 -5.041 1.00 91.88 86 ASP A CA 1
ATOM 689 C C . ASP A 1 86 ? 20.068 4.576 -6.500 1.00 91.88 86 ASP A C 1
ATOM 691 O O . ASP A 1 86 ? 19.483 5.167 -7.397 1.00 91.88 86 ASP A O 1
ATOM 695 N N . THR A 1 87 ? 20.856 3.523 -6.742 1.00 91.19 87 THR A N 1
ATOM 696 C CA . THR A 1 87 ? 21.032 2.936 -8.081 1.00 91.19 87 THR A CA 1
ATOM 697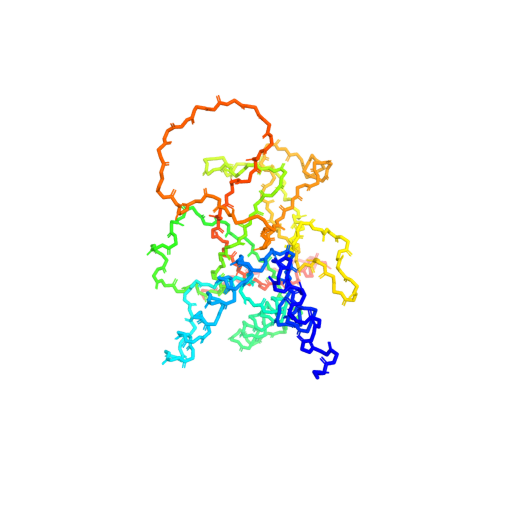 C C . THR A 1 87 ? 19.949 1.911 -8.413 1.00 91.19 87 THR A C 1
ATOM 699 O O . THR A 1 87 ? 20.017 1.260 -9.450 1.00 91.19 87 THR A O 1
ATOM 702 N N . LEU A 1 88 ? 18.995 1.671 -7.510 1.00 90.88 88 LEU A N 1
ATOM 703 C CA . LEU A 1 88 ? 17.921 0.707 -7.715 1.00 90.88 88 LEU A CA 1
ATOM 704 C C . LEU A 1 88 ? 16.645 1.408 -8.165 1.00 90.88 88 LEU A C 1
ATOM 706 O O . LEU A 1 88 ? 16.212 2.389 -7.562 1.00 90.88 88 LEU A O 1
ATOM 710 N N . SER A 1 89 ? 15.980 0.823 -9.151 1.00 89.62 89 SER A N 1
ATOM 711 C CA . SER A 1 89 ? 14.645 1.212 -9.580 1.00 89.62 89 SER A CA 1
ATOM 712 C C . SER A 1 89 ? 13.699 0.015 -9.622 1.00 89.62 89 SER A C 1
ATOM 714 O O . SER A 1 89 ? 14.083 -1.144 -9.427 1.00 89.62 89 SER A O 1
ATOM 716 N N . TRP A 1 90 ? 12.411 0.311 -9.780 1.00 90.69 90 TRP A N 1
ATOM 717 C CA . TRP A 1 90 ? 11.364 -0.699 -9.823 1.00 90.69 90 TRP A CA 1
ATOM 718 C C . TRP A 1 90 ? 11.038 -1.072 -11.262 1.00 90.69 90 TRP A C 1
ATOM 720 O O . TRP A 1 90 ? 10.706 -0.213 -12.072 1.00 90.69 90 TRP A O 1
ATOM 730 N N . GLU A 1 91 ? 11.019 -2.369 -11.541 1.00 89.69 91 GLU A N 1
ATOM 731 C CA . GLU A 1 91 ? 10.393 -2.929 -12.731 1.00 89.69 91 GLU A CA 1
ATOM 732 C C . GLU A 1 91 ? 9.108 -3.657 -12.327 1.00 89.69 91 GLU A C 1
ATOM 734 O O . GLU A 1 91 ? 9.074 -4.462 -11.392 1.00 89.69 91 GLU A O 1
ATOM 739 N N . PHE A 1 92 ? 8.019 -3.379 -13.038 1.00 88.12 92 PHE A N 1
ATOM 740 C CA . PHE A 1 92 ? 6.704 -3.922 -12.719 1.00 88.12 92 PHE A CA 1
ATOM 741 C C . PHE A 1 92 ? 6.297 -4.952 -13.764 1.00 88.12 92 PHE A C 1
ATOM 743 O O . PHE A 1 92 ? 6.143 -4.643 -14.946 1.00 88.12 92 PHE A O 1
ATOM 750 N N . ILE A 1 93 ? 6.073 -6.189 -13.322 1.00 84.94 93 ILE A N 1
ATOM 751 C CA . ILE A 1 93 ? 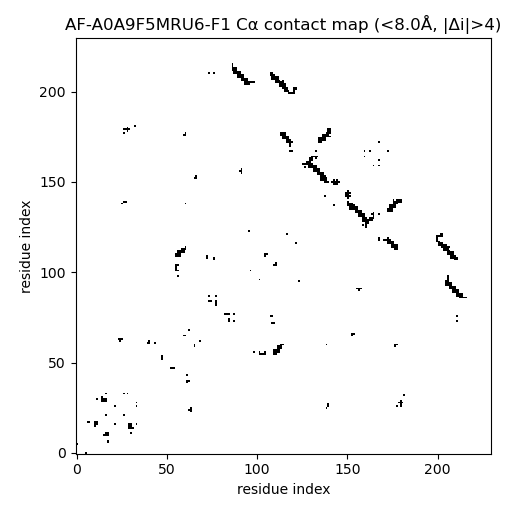5.666 -7.282 -14.205 1.00 84.94 93 ILE A CA 1
ATOM 752 C C . ILE A 1 93 ? 4.330 -7.820 -13.724 1.00 84.94 93 ILE A C 1
ATOM 754 O O . ILE A 1 93 ? 4.214 -8.365 -12.630 1.00 84.94 93 ILE A O 1
ATOM 758 N N . VAL A 1 94 ? 3.296 -7.697 -14.550 1.00 83.12 94 VAL A N 1
ATOM 759 C CA . VAL A 1 94 ? 1.988 -8.271 -14.227 1.00 83.12 94 VAL A CA 1
ATOM 760 C C . VAL A 1 94 ? 1.971 -9.739 -14.631 1.00 83.12 94 VAL A C 1
ATOM 762 O O . VAL A 1 94 ? 2.167 -10.072 -15.800 1.00 83.12 94 VAL A O 1
ATOM 765 N N . SER A 1 95 ? 1.728 -10.621 -13.663 1.00 81.25 95 SER A N 1
ATOM 766 C CA . SER A 1 95 ? 1.640 -12.055 -13.914 1.00 81.25 95 SER A CA 1
ATOM 767 C C . SER A 1 95 ? 0.246 -12.451 -14.385 1.00 81.25 95 SER A C 1
ATOM 769 O O . SER A 1 95 ? -0.779 -11.968 -13.899 1.00 81.25 95 SER A O 1
ATOM 771 N N . THR A 1 96 ? 0.211 -13.369 -15.348 1.00 78.62 96 THR A N 1
ATOM 772 C CA . THR A 1 96 ? -1.016 -14.014 -15.828 1.00 78.62 96 THR A CA 1
ATOM 773 C C . THR A 1 96 ? -1.327 -15.315 -15.090 1.00 78.62 96 THR A C 1
ATOM 775 O O . THR A 1 96 ? -2.416 -15.861 -15.282 1.00 78.62 96 THR A O 1
ATOM 778 N N . VAL A 1 97 ? -0.392 -15.788 -14.258 1.00 79.19 97 VAL A N 1
ATOM 779 C CA . VAL A 1 97 ? -0.480 -17.019 -13.468 1.00 79.19 97 VAL A CA 1
ATOM 780 C C . VAL A 1 97 ? -1.350 -16.788 -12.231 1.00 79.19 97 VAL A C 1
ATOM 782 O O . VAL A 1 97 ? -1.257 -15.740 -11.596 1.00 79.19 97 VAL A O 1
ATOM 785 N N . ASP A 1 98 ? -2.182 -17.771 -11.886 1.00 80.38 98 ASP A N 1
ATOM 786 C CA . ASP A 1 98 ? -3.019 -17.726 -10.683 1.00 80.38 98 ASP A CA 1
ATOM 787 C C . ASP A 1 98 ? -2.184 -17.792 -9.391 1.00 80.38 98 ASP A C 1
ATOM 789 O O . ASP A 1 98 ? -1.198 -18.529 -9.320 1.00 80.38 98 ASP A O 1
ATOM 793 N N . ASP A 1 99 ? -2.633 -17.094 -8.340 1.00 83.88 99 ASP A N 1
ATOM 794 C CA . ASP A 1 99 ? -1.967 -16.983 -7.030 1.00 83.88 99 ASP A CA 1
ATOM 795 C C . ASP A 1 99 ? -1.515 -18.338 -6.454 1.00 83.88 99 ASP A C 1
ATOM 797 O O . ASP A 1 99 ? -0.438 -18.441 -5.873 1.00 83.88 99 ASP A O 1
ATOM 801 N N . ASN A 1 100 ? -2.323 -19.391 -6.633 1.00 83.62 100 ASN A N 1
ATOM 802 C CA . ASN A 1 100 ? -2.059 -20.727 -6.084 1.00 83.62 100 ASN A CA 1
ATOM 803 C C . ASN A 1 100 ? -0.873 -21.441 -6.747 1.00 83.62 100 ASN A C 1
ATOM 805 O O . ASN A 1 100 ? -0.306 -22.360 -6.160 1.00 83.62 100 ASN A O 1
ATOM 809 N N . ASN A 1 101 ? -0.502 -21.031 -7.959 1.00 85.56 101 ASN A N 1
ATOM 810 C CA . ASN A 1 101 ? 0.596 -21.633 -8.710 1.00 85.56 101 ASN A CA 1
ATOM 811 C C . ASN A 1 101 ? 1.940 -20.934 -8.430 1.00 85.56 101 ASN A C 1
ATOM 813 O O . ASN A 1 101 ? 2.975 -21.357 -8.944 1.00 85.56 101 ASN A O 1
ATOM 817 N N . LEU A 1 102 ? 1.951 -19.881 -7.605 1.00 85.88 102 LEU A N 1
ATOM 818 C CA . LEU A 1 102 ? 3.159 -19.174 -7.182 1.00 85.88 102 LEU A CA 1
ATOM 819 C C . LEU A 1 102 ? 3.781 -19.876 -5.972 1.00 85.88 102 LEU A C 1
ATOM 821 O O . LEU A 1 102 ? 3.577 -19.491 -4.823 1.00 85.88 102 LEU A O 1
ATOM 825 N N . VAL A 1 103 ? 4.530 -20.944 -6.245 1.00 87.12 103 VAL A N 1
ATOM 826 C CA . VAL A 1 103 ? 5.135 -21.792 -5.202 1.00 87.12 103 VAL A CA 1
ATOM 827 C C . VAL A 1 103 ? 6.478 -21.243 -4.711 1.00 87.12 103 VAL A C 1
ATOM 829 O O . VAL A 1 103 ? 6.845 -21.455 -3.557 1.00 87.12 103 VAL A O 1
ATOM 832 N N . TYR A 1 104 ? 7.205 -20.517 -5.563 1.00 88.62 104 TYR A N 1
ATOM 833 C CA . TYR A 1 104 ? 8.558 -20.042 -5.274 1.00 88.62 104 TYR A CA 1
ATOM 834 C C . TYR A 1 104 ? 8.646 -18.512 -5.325 1.00 88.62 104 TYR A C 1
ATOM 836 O O . TYR A 1 104 ? 8.004 -17.891 -6.182 1.00 88.62 104 TYR A O 1
ATOM 844 N N . PRO A 1 105 ? 9.441 -17.890 -4.432 1.00 88.19 105 PRO A N 1
ATOM 845 C CA . PRO A 1 105 ? 9.716 -16.461 -4.514 1.00 88.19 105 PRO A CA 1
ATOM 846 C C . PRO A 1 105 ? 10.476 -16.139 -5.812 1.00 88.19 105 PRO A C 1
ATOM 848 O O . PRO A 1 105 ? 11.184 -17.003 -6.343 1.00 88.19 105 PRO A O 1
ATOM 851 N N . PRO A 1 106 ? 10.345 -14.910 -6.339 1.00 89.38 106 PRO A N 1
ATOM 852 C CA . PRO A 1 106 ? 11.129 -14.499 -7.491 1.00 89.38 106 PRO A CA 1
ATOM 853 C C . PRO A 1 106 ? 12.604 -14.381 -7.083 1.00 89.38 106 PRO A C 1
ATOM 855 O O . PRO A 1 106 ? 12.926 -14.197 -5.909 1.00 89.38 106 PRO A O 1
ATOM 858 N N . LYS A 1 107 ? 13.511 -14.487 -8.061 1.00 84.81 107 LYS A N 1
ATOM 859 C CA . LYS A 1 107 ? 14.957 -14.356 -7.815 1.00 84.81 107 LYS A CA 1
ATOM 860 C C . LYS A 1 107 ? 15.307 -12.985 -7.224 1.00 84.81 107 LYS A C 1
ATOM 862 O O . LYS A 1 107 ? 16.144 -12.901 -6.332 1.00 84.81 107 LYS A O 1
ATOM 867 N N . GLU A 1 108 ? 14.657 -11.941 -7.730 1.00 85.31 108 GLU A N 1
ATOM 868 C CA . GLU A 1 108 ? 14.811 -10.554 -7.302 1.00 85.31 108 GLU A CA 1
ATOM 869 C C . GLU A 1 108 ? 13.424 -9.932 -7.147 1.00 85.31 108 GLU A C 1
ATOM 871 O O . GLU A 1 108 ? 12.537 -10.174 -7.967 1.00 85.31 108 GLU A O 1
ATOM 876 N N . GLY A 1 109 ? 13.236 -9.141 -6.092 1.00 89.06 109 GLY A N 1
ATOM 877 C CA . GLY A 1 109 ? 11.961 -8.490 -5.814 1.00 89.06 109 GLY A CA 1
ATOM 878 C C . GLY A 1 109 ? 10.958 -9.357 -5.048 1.00 89.06 109 GLY A C 1
ATOM 879 O O . GLY A 1 109 ? 11.329 -10.256 -4.293 1.00 89.06 109 GLY A O 1
ATOM 880 N N . VAL A 1 110 ? 9.669 -9.043 -5.190 1.00 92.69 110 VAL A N 1
ATOM 881 C CA . VAL A 1 110 ? 8.579 -9.676 -4.428 1.00 92.69 110 VAL A CA 1
ATOM 882 C C . VAL A 1 110 ? 7.308 -9.831 -5.256 1.00 92.69 110 VAL A C 1
ATOM 884 O O . VAL A 1 110 ? 6.984 -8.991 -6.095 1.00 92.69 110 VAL A O 1
ATOM 887 N N . TRP A 1 111 ? 6.533 -10.877 -4.967 1.00 91.62 111 TRP A N 1
ATOM 888 C CA . TRP A 1 111 ? 5.170 -10.995 -5.475 1.00 91.62 111 TRP A CA 1
ATOM 889 C C . TRP A 1 111 ? 4.196 -10.222 -4.597 1.00 91.62 111 TRP A C 1
ATOM 891 O O . TRP A 1 111 ? 4.156 -10.414 -3.379 1.00 91.62 111 TRP A O 1
ATOM 901 N N . VAL A 1 112 ? 3.359 -9.400 -5.225 1.00 91.62 112 VAL A N 1
ATOM 902 C CA . VAL A 1 112 ? 2.316 -8.629 -4.556 1.00 91.62 112 VAL A CA 1
ATOM 903 C C . VAL A 1 112 ? 0.946 -8.943 -5.142 1.00 91.62 112 VAL A C 1
ATOM 905 O O . VAL A 1 112 ? 0.766 -8.992 -6.356 1.00 91.62 112 VAL A O 1
ATOM 908 N N . ARG A 1 113 ? -0.051 -9.081 -4.266 1.00 88.88 113 ARG A N 1
ATOM 909 C CA . ARG A 1 113 ? -1.476 -9.139 -4.619 1.00 88.88 113 ARG A CA 1
ATOM 910 C C . ARG A 1 113 ? -2.279 -8.009 -3.984 1.00 88.88 113 ARG A C 1
ATOM 912 O O . ARG A 1 113 ? -1.832 -7.346 -3.044 1.00 88.88 113 ARG A O 1
ATOM 919 N N . GLY A 1 114 ? -3.525 -7.891 -4.437 1.00 83.38 114 GLY A N 1
ATOM 920 C CA . GLY A 1 114 ? -4.512 -6.956 -3.893 1.00 83.38 114 GLY A CA 1
ATOM 921 C C . GLY A 1 114 ? -4.481 -5.584 -4.556 1.00 83.38 114 GLY A C 1
ATOM 922 O O . GLY A 1 114 ? -4.921 -4.618 -3.949 1.00 83.38 114 GLY A O 1
ATOM 923 N N . LEU A 1 115 ? -3.953 -5.492 -5.778 1.00 86.94 115 LEU A N 1
ATOM 924 C CA . LEU A 1 115 ? -4.025 -4.285 -6.593 1.00 86.94 115 LEU A CA 1
ATOM 925 C C . LEU A 1 115 ? -5.214 -4.392 -7.547 1.00 86.94 115 LEU A C 1
ATOM 927 O O . LEU A 1 115 ? -5.376 -5.405 -8.230 1.00 86.94 115 LEU A O 1
ATOM 931 N N . CYS A 1 116 ? -6.037 -3.349 -7.579 1.00 86.31 116 CYS A N 1
ATOM 932 C CA . CYS A 1 116 ? -7.196 -3.224 -8.455 1.00 86.31 116 CYS A CA 1
ATOM 933 C C . CYS A 1 116 ? -6.965 -2.095 -9.457 1.00 86.31 116 CYS A C 1
ATOM 935 O O . CYS A 1 116 ? -6.602 -0.994 -9.059 1.00 86.31 116 CYS A O 1
ATOM 937 N N . LEU A 1 117 ? -7.207 -2.348 -10.742 1.00 86.00 117 LEU A N 1
ATOM 938 C CA . LEU A 1 117 ? -7.151 -1.315 -11.775 1.00 86.00 117 LEU A CA 1
ATOM 939 C C . LEU A 1 117 ? -8.506 -0.598 -11.879 1.00 86.00 117 LEU A C 1
ATOM 941 O O . LEU A 1 117 ? -9.530 -1.238 -12.119 1.00 86.00 117 LEU A O 1
ATOM 945 N N . GLU A 1 118 ? -8.499 0.719 -11.692 1.00 85.94 118 GLU A N 1
ATOM 946 C CA . GLU A 1 118 ? -9.635 1.624 -11.881 1.00 85.94 118 GLU A CA 1
ATOM 947 C C . GLU A 1 118 ? -9.471 2.399 -13.195 1.00 85.94 118 GLU A C 1
ATOM 949 O O . GLU A 1 118 ? -8.369 2.818 -13.548 1.00 85.94 118 GLU A O 1
ATOM 954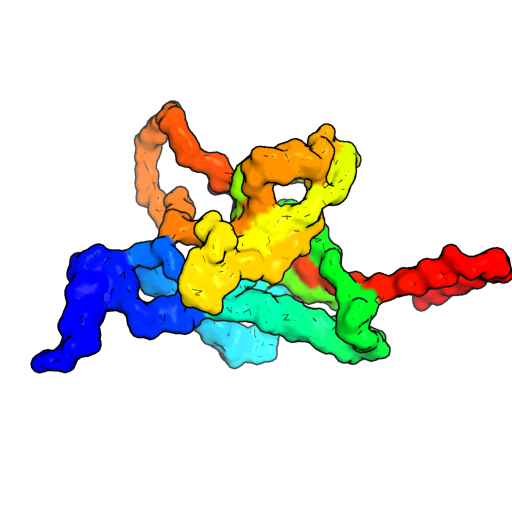 N N . GLY A 1 119 ? -10.571 2.608 -13.925 1.00 82.12 119 GLY A N 1
ATOM 955 C CA . GLY A 1 119 ? -10.579 3.397 -15.166 1.00 82.12 119 GLY A CA 1
ATOM 956 C C . GLY A 1 119 ? -10.109 2.639 -16.414 1.00 82.12 119 GLY A C 1
ATOM 957 O O . GLY A 1 119 ? -10.164 3.185 -17.518 1.00 82.12 119 GLY A O 1
ATOM 958 N N . ALA A 1 120 ? -9.711 1.372 -16.264 1.00 81.69 120 ALA A N 1
ATOM 959 C CA . ALA A 1 120 ? -9.321 0.485 -17.354 1.00 81.69 120 ALA A CA 1
ATOM 960 C C . ALA A 1 120 ? -9.588 -0.991 -17.009 1.00 81.69 120 ALA A C 1
ATOM 962 O O . ALA A 1 120 ? -9.646 -1.377 -15.843 1.00 81.69 120 ALA A O 1
ATOM 963 N N . GLY A 1 121 ? -9.742 -1.825 -18.040 1.00 74.75 121 GLY A N 1
ATOM 964 C CA . GLY A 1 121 ? -9.754 -3.282 -17.911 1.00 74.75 121 GLY A CA 1
ATOM 965 C C . GLY A 1 121 ? -8.407 -3.861 -18.332 1.00 74.75 121 GLY A C 1
ATOM 966 O O . GLY A 1 121 ? -7.800 -3.371 -19.283 1.00 74.75 121 GLY A O 1
ATOM 967 N N . TRP A 1 122 ? -7.945 -4.904 -17.644 1.00 75.56 122 TRP A N 1
ATOM 968 C CA . TRP A 1 122 ? -6.714 -5.589 -18.029 1.00 75.56 122 TRP A CA 1
ATOM 969 C C . TRP A 1 122 ? -6.987 -6.645 -19.103 1.00 75.56 122 TRP A C 1
ATOM 971 O O . TRP A 1 122 ? -7.764 -7.579 -18.885 1.00 75.56 122 TRP A O 1
ATOM 981 N N . ASP A 1 123 ? -6.322 -6.528 -20.250 1.00 72.44 123 ASP A N 1
ATOM 982 C CA . ASP A 1 123 ? -6.388 -7.527 -21.313 1.00 72.44 123 ASP A CA 1
ATOM 983 C C . ASP A 1 123 ? -5.204 -8.501 -21.205 1.00 72.44 123 ASP A C 1
ATOM 985 O O . ASP A 1 123 ? -4.057 -8.154 -21.482 1.00 72.44 123 ASP A O 1
ATOM 989 N N . LYS A 1 124 ? -5.484 -9.753 -20.812 1.00 65.38 124 LYS A N 1
ATOM 990 C CA . LYS A 1 124 ? -4.467 -10.813 -20.674 1.00 65.38 124 LYS A CA 1
ATOM 991 C C . LYS A 1 124 ? -3.854 -11.250 -22.012 1.00 65.38 124 LYS A C 1
ATOM 993 O O . LYS A 1 124 ? -2.810 -11.895 -21.998 1.00 65.38 124 LYS A O 1
ATOM 998 N N . LYS A 1 125 ? -4.518 -10.988 -23.143 1.00 60.28 125 LYS A N 1
ATOM 999 C CA . LYS A 1 125 ? -4.116 -11.497 -24.466 1.00 60.28 125 LYS A CA 1
ATOM 1000 C C . LYS A 1 125 ? -3.283 -10.488 -25.252 1.00 60.28 125 LYS A C 1
ATOM 1002 O O . LYS A 1 125 ? -2.390 -10.890 -25.989 1.00 60.28 125 LYS A O 1
ATOM 1007 N N . ASN A 1 126 ? -3.547 -9.197 -25.069 1.00 56.56 126 ASN A N 1
ATOM 1008 C CA . ASN A 1 126 ? -2.867 -8.116 -25.777 1.00 56.56 126 ASN A CA 1
ATOM 1009 C C . ASN A 1 126 ? -1.778 -7.479 -24.907 1.00 56.56 126 ASN A C 1
ATOM 1011 O O . ASN A 1 126 ? -1.905 -6.346 -24.453 1.00 56.56 126 ASN A O 1
ATOM 1015 N N . SER A 1 127 ? -0.662 -8.181 -24.706 1.00 51.94 127 SER A N 1
ATOM 1016 C CA . SER A 1 127 ? 0.569 -7.580 -24.156 1.00 51.94 127 SER A CA 1
ATOM 1017 C C . SER A 1 127 ? 1.379 -6.839 -25.235 1.00 51.94 127 SER A C 1
ATOM 1019 O O . SER A 1 127 ? 2.603 -6.945 -25.287 1.00 51.94 127 SER A O 1
ATOM 1021 N N . CYS A 1 128 ? 0.699 -6.137 -26.146 1.00 43.41 128 CYS A N 1
ATOM 1022 C CA . CYS A 1 128 ? 1.273 -5.722 -27.425 1.00 43.41 128 CYS A CA 1
ATOM 1023 C C . CYS A 1 128 ? 1.524 -4.209 -27.512 1.00 43.41 128 CYS A C 1
ATOM 1025 O O . CYS A 1 128 ? 0.742 -3.401 -27.024 1.00 43.41 128 CYS A O 1
ATOM 1027 N N . LEU A 1 129 ? 2.646 -3.901 -28.166 1.00 41.44 129 LEU A N 1
ATOM 1028 C CA . LEU A 1 129 ? 3.330 -2.629 -28.428 1.00 41.44 129 LEU A CA 1
ATOM 1029 C C . LEU A 1 129 ? 2.508 -1.327 -28.393 1.00 41.44 129 LEU A C 1
ATOM 1031 O O . LEU A 1 129 ? 1.646 -1.088 -29.235 1.00 41.44 129 LEU A O 1
ATOM 1035 N N . GLY A 1 130 ? 2.964 -0.441 -27.503 1.00 56.50 130 GLY A N 1
ATOM 1036 C CA . GLY A 1 130 ? 2.769 1.006 -27.529 1.00 56.50 130 GLY A CA 1
ATOM 1037 C C . GLY A 1 130 ? 2.952 1.588 -26.128 1.00 56.50 130 GLY A C 1
ATOM 1038 O O . GLY A 1 130 ? 2.114 1.345 -25.268 1.00 56.50 130 GLY A O 1
ATOM 1039 N N . GLY A 1 131 ? 4.054 2.319 -25.902 1.00 71.44 131 GLY A N 1
ATOM 1040 C CA . GLY A 1 131 ? 4.329 3.156 -24.718 1.00 71.44 131 GLY A CA 1
ATOM 1041 C C . GLY A 1 131 ? 4.383 2.482 -23.333 1.00 71.44 131 GLY A C 1
ATOM 1042 O O . GLY A 1 131 ? 3.932 1.354 -23.122 1.00 71.44 131 GLY A O 1
ATOM 1043 N N . ILE A 1 132 ? 4.938 3.218 -22.369 1.00 84.50 132 ILE A N 1
ATOM 1044 C CA . ILE A 1 132 ? 4.817 2.942 -20.933 1.00 84.50 132 ILE A CA 1
ATOM 1045 C C . ILE A 1 132 ? 3.928 4.035 -20.343 1.00 84.50 132 ILE A C 1
ATOM 1047 O O . ILE A 1 132 ? 4.155 5.222 -20.576 1.00 84.50 132 ILE A O 1
ATOM 1051 N N . TYR A 1 133 ? 2.903 3.632 -19.601 1.00 88.50 133 TYR A N 1
ATOM 1052 C CA . TYR A 1 133 ? 2.086 4.520 -18.793 1.00 88.50 133 TYR A CA 1
ATOM 1053 C C . TYR A 1 133 ? 2.452 4.331 -17.323 1.00 88.50 133 TYR A C 1
ATOM 1055 O O . TYR A 1 133 ? 2.207 3.264 -16.760 1.00 88.50 133 TYR A O 1
ATOM 1063 N N . SER A 1 134 ? 3.009 5.376 -16.705 1.00 90.50 134 SER A N 1
ATOM 1064 C CA . SER A 1 134 ? 3.255 5.384 -15.263 1.00 90.50 134 SER A CA 1
ATOM 1065 C C . SER A 1 134 ? 1.932 5.601 -14.526 1.00 90.50 134 SER A C 1
ATOM 1067 O O . SER A 1 134 ? 1.413 6.716 -14.416 1.00 90.50 134 SER A O 1
ATOM 1069 N N . CYS A 1 135 ? 1.327 4.494 -14.104 1.00 90.50 135 CYS A N 1
ATOM 1070 C CA . CYS A 1 135 ? 0.021 4.447 -13.470 1.00 90.50 135 CYS A CA 1
ATOM 1071 C C . CYS A 1 135 ? 0.158 4.745 -11.970 1.00 90.50 135 CYS A C 1
ATOM 1073 O O . CYS A 1 135 ? 0.859 4.012 -11.266 1.00 90.50 135 CYS A O 1
ATOM 1075 N N . PRO A 1 136 ? -0.503 5.783 -11.430 1.00 93.44 136 PRO A N 1
ATOM 1076 C CA . PRO A 1 136 ? -0.419 6.076 -10.008 1.00 93.44 136 PRO A CA 1
ATOM 1077 C C . PRO A 1 136 ? -1.122 4.985 -9.190 1.00 93.44 136 PRO A C 1
ATOM 1079 O O . PRO A 1 136 ? -2.279 4.643 -9.447 1.00 93.44 136 PRO A O 1
ATOM 1082 N N . CYS A 1 137 ? -0.434 4.456 -8.179 1.00 92.06 137 CYS A N 1
ATOM 1083 C CA . CYS A 1 137 ? -0.993 3.520 -7.211 1.00 92.06 137 CYS A CA 1
ATOM 1084 C C . CYS A 1 137 ? -1.342 4.249 -5.912 1.00 92.06 137 CYS A C 1
ATOM 1086 O O . CYS A 1 137 ? -0.474 4.844 -5.264 1.00 92.06 137 CYS A O 1
ATOM 1088 N N . TYR A 1 138 ? -2.615 4.188 -5.528 1.00 91.75 138 TYR A N 1
ATOM 1089 C CA . TYR A 1 138 ? -3.152 4.777 -4.309 1.00 91.75 138 TYR A CA 1
ATOM 1090 C C . TYR A 1 138 ? -3.597 3.703 -3.314 1.00 91.75 138 TYR A C 1
ATOM 1092 O O . TYR A 1 138 ? -4.060 2.622 -3.681 1.00 91.75 138 TYR A O 1
ATOM 1100 N N . TYR A 1 139 ? -3.529 4.030 -2.026 1.00 88.69 139 TYR A N 1
ATOM 1101 C CA . TYR A 1 139 ? -4.022 3.157 -0.970 1.00 88.69 139 TYR A CA 1
ATOM 1102 C C . TYR A 1 139 ? -5.547 2.979 -1.052 1.00 88.69 139 TYR A C 1
ATOM 1104 O O . TYR A 1 139 ? -6.036 1.861 -0.922 1.00 88.69 139 TYR A O 1
ATOM 1112 N N . TYR A 1 140 ? -6.289 4.067 -1.277 1.00 85.56 140 TYR A N 1
ATOM 1113 C CA . TYR A 1 140 ? -7.756 4.111 -1.335 1.00 85.56 140 TYR A CA 1
ATOM 1114 C C . TYR A 1 140 ? -8.243 5.022 -2.481 1.00 85.56 140 TYR A C 1
ATOM 1116 O O . TYR A 1 140 ? -7.448 5.822 -2.984 1.00 85.56 140 TYR A O 1
ATOM 1124 N N . PRO A 1 141 ? -9.524 4.926 -2.904 1.00 84.38 141 PRO A N 1
ATOM 1125 C CA . PRO A 1 141 ? -10.049 5.662 -4.061 1.00 84.38 141 PRO A CA 1
ATOM 1126 C C . PRO A 1 141 ? -9.992 7.187 -3.908 1.00 84.38 141 PRO A C 1
ATOM 1128 O O . PRO A 1 141 ? -9.776 7.906 -4.884 1.00 84.38 141 PRO A O 1
ATOM 1131 N N . ASN A 1 142 ? -10.143 7.708 -2.683 1.00 85.94 142 ASN A N 1
ATOM 1132 C CA . ASN A 1 142 ? -9.953 9.134 -2.415 1.00 85.94 142 ASN A CA 1
ATOM 1133 C C . ASN A 1 142 ? -8.478 9.535 -2.625 1.00 85.94 142 ASN A C 1
ATOM 1135 O O . ASN A 1 142 ? -7.637 9.358 -1.744 1.00 85.94 142 ASN A O 1
ATOM 1139 N N . ARG A 1 143 ? -8.174 10.129 -3.782 1.00 86.81 143 ARG A N 1
ATOM 1140 C CA . ARG A 1 143 ? -6.813 10.521 -4.200 1.00 86.81 143 ARG A CA 1
ATOM 1141 C C . ARG A 1 143 ? -6.235 11.693 -3.408 1.00 86.81 143 ARG A C 1
ATOM 1143 O O . ARG A 1 143 ? -5.016 11.820 -3.337 1.00 86.81 143 ARG A O 1
ATOM 1150 N N . ALA A 1 144 ? -7.089 12.529 -2.814 1.00 83.56 144 ALA A N 1
ATOM 1151 C CA . ALA A 1 144 ? -6.665 13.692 -2.033 1.00 83.56 144 ALA A CA 1
ATOM 1152 C C . ALA A 1 144 ? -6.053 13.305 -0.677 1.00 83.56 144 ALA A C 1
ATOM 1154 O O . ALA A 1 144 ? -5.350 14.105 -0.064 1.00 83.56 144 ALA A O 1
ATOM 1155 N N . GLY A 1 145 ? -6.299 12.078 -0.218 1.00 79.75 145 GLY A N 1
ATOM 1156 C CA . GLY A 1 145 ? -5.900 11.649 1.111 1.00 79.75 145 GLY A CA 1
ATOM 1157 C C . GLY A 1 145 ? -6.934 11.960 2.183 1.00 79.75 145 GLY A C 1
ATOM 1158 O O . GLY A 1 145 ? -7.981 12.566 1.952 1.00 79.75 145 GLY A O 1
ATOM 1159 N N . THR A 1 146 ? -6.611 11.519 3.390 1.00 73.56 146 THR A N 1
ATOM 1160 C CA . THR A 1 146 ? -7.250 11.927 4.645 1.00 73.56 146 THR A CA 1
ATOM 1161 C C . THR A 1 146 ? -6.281 12.823 5.410 1.00 73.56 146 THR A C 1
ATOM 1163 O O . THR A 1 146 ? -5.073 12.705 5.207 1.00 73.56 146 THR A O 1
ATOM 1166 N N . SER A 1 147 ? -6.766 13.688 6.302 1.00 66.62 147 SER A N 1
ATOM 1167 C CA . SER A 1 147 ? -5.947 14.642 7.066 1.00 66.62 147 SER A CA 1
ATOM 1168 C C . SER A 1 147 ? -4.628 14.037 7.582 1.00 66.62 147 SER A C 1
ATOM 1170 O O . SER A 1 147 ? -4.624 13.201 8.484 1.00 66.62 147 SER A O 1
ATOM 1172 N N . GLY A 1 148 ? -3.503 14.447 6.981 1.00 69.31 148 GLY A N 1
ATOM 1173 C CA . GLY A 1 148 ? -2.147 14.025 7.359 1.00 69.31 148 GLY A CA 1
ATOM 1174 C C . GLY A 1 148 ? -1.652 12.687 6.788 1.00 69.31 148 GLY A C 1
ATOM 1175 O O . GLY A 1 148 ? -0.561 12.254 7.153 1.00 69.31 148 GLY A O 1
ATOM 1176 N N . ARG A 1 149 ? -2.405 12.016 5.907 1.00 75.06 149 ARG A N 1
ATOM 1177 C CA . ARG A 1 149 ? -2.001 10.747 5.274 1.00 75.06 149 ARG A CA 1
ATOM 1178 C C . ARG A 1 149 ? -2.209 10.808 3.755 1.00 75.06 149 ARG A C 1
ATOM 1180 O O . ARG A 1 149 ? -3.361 10.742 3.321 1.00 75.06 149 ARG A O 1
ATOM 1187 N N . PRO A 1 150 ? -1.138 10.906 2.945 1.00 82.19 150 PRO A N 1
ATOM 1188 C CA . PRO A 1 150 ? -1.272 10.861 1.494 1.00 82.19 150 PRO A CA 1
ATOM 1189 C C . PRO A 1 150 ? -1.773 9.484 1.047 1.00 82.19 150 PRO A C 1
ATOM 1191 O O . PRO A 1 150 ? -1.390 8.459 1.611 1.00 82.19 150 PRO A O 1
ATOM 1194 N N . SER A 1 151 ? -2.620 9.459 0.018 1.00 88.00 151 SER A N 1
ATOM 1195 C CA . SER A 1 151 ? -3.086 8.204 -0.585 1.00 88.00 151 SER A CA 1
ATOM 1196 C C . SER A 1 151 ? -2.070 7.605 -1.538 1.00 88.00 151 SER A C 1
ATOM 1198 O O . SER A 1 151 ? -2.103 6.403 -1.762 1.00 88.00 151 SER A O 1
ATOM 1200 N N . PHE A 1 152 ? -1.224 8.432 -2.155 1.00 92.31 152 PHE A N 1
ATOM 1201 C CA . PHE A 1 152 ? -0.266 7.988 -3.162 1.00 92.31 152 PHE A CA 1
ATOM 1202 C C . PHE A 1 152 ? 0.815 7.107 -2.531 1.00 92.31 152 PHE A C 1
ATOM 1204 O O . PHE A 1 152 ? 1.369 7.455 -1.489 1.00 92.31 152 PHE A O 1
ATOM 1211 N N . VAL A 1 153 ? 1.108 5.976 -3.173 1.00 91.69 153 VAL A N 1
ATOM 1212 C CA . VAL A 1 153 ? 2.084 4.990 -2.696 1.00 91.69 153 VAL A CA 1
ATOM 1213 C C . VAL A 1 153 ? 3.271 4.888 -3.646 1.00 91.69 153 VAL A C 1
ATOM 1215 O O . VAL A 1 153 ? 4.404 5.034 -3.198 1.00 91.69 153 VAL A O 1
ATOM 1218 N N . ILE A 1 154 ? 3.031 4.630 -4.935 1.00 92.62 154 ILE A N 1
ATOM 1219 C CA . ILE A 1 154 ? 4.087 4.454 -5.943 1.00 92.62 154 ILE A CA 1
ATOM 1220 C C . ILE A 1 154 ? 3.527 4.636 -7.364 1.00 92.62 154 ILE A C 1
ATOM 1222 O O . ILE A 1 154 ? 2.344 4.388 -7.596 1.00 92.62 154 ILE A O 1
ATOM 1226 N N . GLY A 1 155 ? 4.360 5.066 -8.315 1.00 91.56 155 GLY A N 1
ATOM 1227 C CA . GLY A 1 155 ? 4.053 4.988 -9.747 1.00 91.56 155 GLY A CA 1
ATOM 1228 C C . GLY A 1 155 ? 4.392 3.597 -10.279 1.00 91.56 155 GLY A C 1
ATOM 1229 O O . GLY A 1 155 ? 5.506 3.126 -10.078 1.00 91.56 155 GLY A O 1
ATOM 1230 N N . VAL A 1 156 ? 3.426 2.925 -10.899 1.00 90.31 156 VAL A N 1
ATOM 1231 C CA . VAL A 1 156 ? 3.575 1.576 -11.453 1.00 90.31 156 VAL A CA 1
ATOM 1232 C C . VAL A 1 156 ? 3.596 1.676 -12.965 1.00 90.31 156 VAL A C 1
ATOM 1234 O O . VAL A 1 156 ? 2.596 2.046 -13.582 1.00 90.31 156 VAL A O 1
ATOM 1237 N N . ASP A 1 157 ? 4.714 1.305 -13.565 1.00 89.25 157 ASP A N 1
ATOM 1238 C CA . ASP A 1 157 ? 4.867 1.358 -15.011 1.00 89.25 157 ASP A CA 1
ATOM 1239 C C . ASP A 1 157 ? 4.123 0.195 -15.673 1.00 89.25 157 ASP A C 1
ATOM 1241 O O . ASP A 1 157 ? 4.471 -0.977 -15.538 1.00 89.25 157 ASP A O 1
ATOM 1245 N N . LEU A 1 158 ? 3.049 0.530 -16.387 1.00 85.69 158 LEU A N 1
ATOM 1246 C CA . LEU A 1 158 ? 2.201 -0.411 -17.108 1.00 85.69 158 LEU A CA 1
ATOM 1247 C C . LEU A 1 158 ? 2.380 -0.224 -18.615 1.00 85.69 158 LEU A C 1
ATOM 1249 O O . LEU A 1 158 ? 2.529 0.891 -19.114 1.00 85.69 158 LEU A O 1
ATOM 1253 N N . ARG A 1 159 ? 2.307 -1.316 -19.379 1.00 84.00 159 ARG A N 1
ATOM 1254 C CA . ARG A 1 159 ? 2.295 -1.237 -20.848 1.00 84.00 159 ARG A CA 1
ATOM 1255 C C . ARG A 1 159 ? 0.991 -0.576 -21.300 1.00 84.00 159 ARG A C 1
ATOM 1257 O O . ARG A 1 159 ? -0.082 -1.084 -20.982 1.00 84.00 159 ARG A O 1
ATOM 1264 N N . SER A 1 160 ? 1.069 0.526 -22.051 1.00 79.25 160 SER A N 1
ATOM 1265 C CA . SER A 1 160 ? -0.130 1.280 -22.462 1.00 79.25 160 SER A CA 1
ATOM 1266 C C . SER A 1 160 ? -0.922 0.644 -23.613 1.00 79.25 160 SER A C 1
ATOM 1268 O O . SER A 1 160 ? -2.036 1.085 -23.911 1.00 79.25 160 SER A O 1
ATOM 1270 N N . GLY A 1 161 ? -0.399 -0.435 -24.202 1.00 81.25 161 GLY A N 1
ATOM 1271 C CA . GLY A 1 161 ? -1.068 -1.199 -25.249 1.00 81.25 161 GLY A CA 1
ATOM 1272 C C . GLY A 1 161 ? -1.183 -0.399 -26.547 1.00 81.25 161 GLY A C 1
ATOM 1273 O O . GLY A 1 161 ? -0.270 0.321 -26.927 1.00 81.25 161 GLY A O 1
ATOM 1274 N N . ALA A 1 162 ? -2.339 -0.478 -27.209 1.00 78.88 162 ALA A N 1
ATOM 1275 C CA . ALA A 1 162 ? -2.603 0.263 -28.447 1.00 78.88 162 ALA A CA 1
ATOM 1276 C C . ALA A 1 162 ? -2.842 1.777 -28.247 1.00 78.88 162 ALA A C 1
ATOM 1278 O O . ALA A 1 162 ? -2.941 2.518 -29.224 1.00 78.88 162 ALA A O 1
ATOM 1279 N N . MET A 1 163 ? -2.988 2.237 -27.001 1.00 84.00 163 MET A N 1
ATOM 1280 C CA . MET A 1 163 ? -3.299 3.629 -26.667 1.00 84.00 163 MET A CA 1
ATOM 1281 C C . MET A 1 163 ? -2.060 4.365 -26.155 1.00 84.00 163 MET A C 1
ATOM 1283 O O . MET A 1 163 ? -1.173 3.765 -25.555 1.00 84.00 163 MET A O 1
ATOM 1287 N N . THR A 1 164 ? -2.008 5.684 -26.349 1.00 88.31 164 THR A N 1
ATOM 1288 C CA . THR A 1 164 ? -0.937 6.519 -25.788 1.00 88.31 164 THR A CA 1
ATOM 1289 C C . THR A 1 164 ? -1.126 6.734 -24.279 1.00 88.31 164 THR A C 1
ATOM 1291 O O . THR A 1 164 ? -2.258 6.685 -23.794 1.00 88.31 164 THR A O 1
ATOM 1294 N N . PRO A 1 165 ? -0.063 7.039 -23.513 1.00 87.62 165 PRO A N 1
ATOM 1295 C CA . PRO A 1 165 ? -0.178 7.337 -22.081 1.00 87.62 165 PRO A CA 1
ATOM 1296 C C . PRO A 1 165 ? -1.191 8.450 -21.753 1.00 87.62 165 PRO A C 1
ATOM 1298 O O . PRO A 1 165 ? -1.971 8.312 -20.811 1.00 87.62 165 PRO A O 1
ATOM 1301 N N . ASP A 1 166 ? -1.274 9.497 -22.581 1.00 89.69 166 ASP A N 1
ATOM 1302 C CA . ASP A 1 166 ? -2.239 10.600 -22.424 1.00 89.69 166 ASP A CA 1
ATOM 1303 C C . ASP A 1 166 ? -3.698 10.138 -22.382 1.00 89.69 166 ASP A C 1
ATOM 1305 O O . ASP A 1 166 ? -4.536 10.750 -21.714 1.00 89.69 166 ASP A O 1
ATOM 1309 N N . HIS A 1 167 ? -4.021 9.058 -23.095 1.00 89.31 167 HIS A N 1
ATOM 1310 C CA . HIS A 1 167 ? -5.349 8.461 -23.071 1.00 89.31 167 HIS A CA 1
ATOM 1311 C C . HIS A 1 167 ? -5.725 8.001 -21.658 1.00 89.31 167 HIS A C 1
ATOM 1313 O O . HIS A 1 167 ? -6.828 8.276 -21.179 1.00 89.31 167 HIS A O 1
ATOM 1319 N N . TRP A 1 168 ? -4.797 7.315 -20.990 1.00 88.25 168 TRP A N 1
ATOM 1320 C CA . TRP A 1 168 ? -4.991 6.751 -19.658 1.00 88.25 168 TRP A CA 1
ATOM 1321 C C . TRP A 1 168 ? -4.946 7.826 -18.573 1.00 88.25 168 TRP A C 1
ATOM 1323 O O . TRP A 1 168 ? -5.749 7.765 -17.638 1.00 88.25 168 TRP A O 1
ATOM 1333 N N . ILE A 1 169 ? -4.108 8.855 -18.757 1.00 90.19 169 ILE A N 1
ATOM 1334 C CA . ILE A 1 169 ? -4.066 10.057 -17.910 1.00 90.19 169 ILE A CA 1
ATOM 1335 C C . ILE A 1 169 ? -5.423 10.769 -17.923 1.00 90.19 169 ILE A C 1
ATOM 1337 O O . ILE A 1 169 ? -5.990 11.024 -16.863 1.00 90.19 169 ILE A O 1
ATOM 1341 N N . LYS A 1 170 ? -5.992 11.040 -19.105 1.00 90.62 170 LYS A N 1
ATOM 1342 C CA . LYS A 1 170 ? -7.294 11.728 -19.239 1.00 90.62 170 LYS A CA 1
ATOM 1343 C C . LYS A 1 170 ? -8.463 10.922 -18.672 1.00 90.62 170 LYS A C 1
ATOM 1345 O O . LYS A 1 170 ? -9.442 11.507 -18.224 1.00 90.62 170 LYS A O 1
ATOM 1350 N N . ARG A 1 171 ? -8.361 9.591 -18.675 1.00 87.81 171 ARG A N 1
ATOM 1351 C CA . ARG A 1 171 ? -9.320 8.690 -18.015 1.00 87.81 171 ARG A CA 1
ATOM 1352 C C . ARG A 1 171 ? -9.137 8.613 -16.501 1.00 87.81 171 ARG A C 1
ATOM 1354 O O . ARG A 1 171 ? -9.965 8.010 -15.828 1.00 87.81 171 ARG A O 1
ATOM 1361 N N . GLY A 1 172 ? -8.059 9.192 -15.9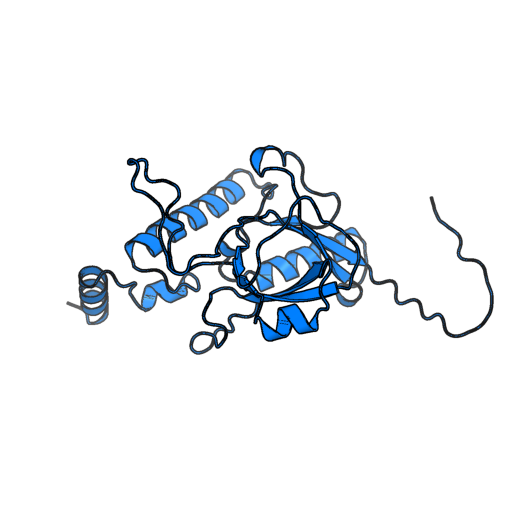73 1.00 88.56 172 GLY A N 1
ATOM 1362 C CA . GLY A 1 172 ? -7.707 9.087 -14.567 1.00 88.56 172 GLY A CA 1
ATOM 1363 C C . GLY A 1 172 ? -7.442 7.645 -14.147 1.00 88.56 172 GLY A C 1
ATOM 1364 O O . GLY A 1 172 ? -7.789 7.294 -13.026 1.00 88.56 172 GLY A O 1
ATOM 1365 N N . THR A 1 173 ? -6.870 6.817 -15.023 1.00 89.25 173 THR A N 1
ATOM 1366 C CA . THR A 1 173 ? -6.579 5.404 -14.724 1.00 89.25 173 THR A CA 1
ATOM 1367 C C . THR A 1 173 ? -5.651 5.311 -13.515 1.00 89.25 173 THR A C 1
ATOM 1369 O O . THR A 1 173 ? -4.699 6.080 -13.409 1.00 89.25 173 THR A O 1
ATOM 1372 N N . ALA A 1 174 ? -5.938 4.415 -12.577 1.00 90.38 174 ALA A N 1
ATOM 1373 C CA . ALA A 1 174 ? -5.154 4.295 -11.352 1.00 90.38 174 ALA A CA 1
ATOM 1374 C C . ALA A 1 174 ? -5.182 2.867 -10.807 1.00 90.38 174 ALA A C 1
ATOM 1376 O O . ALA A 1 174 ? -6.124 2.111 -11.051 1.00 90.38 174 ALA A O 1
ATOM 1377 N N . LEU A 1 175 ? -4.161 2.508 -10.032 1.00 90.06 175 LEU A N 1
ATOM 1378 C CA . LEU A 1 175 ? -4.176 1.304 -9.209 1.00 90.06 175 LEU A CA 1
ATOM 1379 C C . LEU A 1 175 ? -4.650 1.649 -7.800 1.00 90.06 175 LEU A C 1
ATOM 1381 O O . LEU A 1 175 ? -4.245 2.656 -7.224 1.00 90.06 175 LEU A O 1
ATOM 1385 N N . LEU A 1 176 ? -5.490 0.791 -7.236 1.00 89.88 176 LEU A N 1
ATOM 1386 C CA . LEU A 1 176 ? -6.049 0.928 -5.899 1.00 89.88 176 LEU A CA 1
ATOM 1387 C C . LEU A 1 176 ? -5.717 -0.308 -5.070 1.00 89.88 176 LEU A C 1
ATOM 1389 O O . LEU A 1 176 ? -5.960 -1.438 -5.495 1.00 89.88 176 LEU A O 1
ATOM 1393 N N . MET A 1 177 ? -5.178 -0.092 -3.876 1.00 88.06 177 MET A N 1
ATOM 1394 C CA . MET A 1 177 ? -4.785 -1.172 -2.968 1.00 88.06 177 MET A CA 1
ATOM 1395 C C . MET A 1 177 ? -5.944 -1.658 -2.091 1.00 88.06 177 MET A C 1
ATOM 1397 O O . MET A 1 177 ? -6.043 -2.836 -1.765 1.00 88.06 177 MET A O 1
ATOM 1401 N N . SER A 1 178 ? -6.821 -0.753 -1.667 1.00 83.94 178 SER A N 1
ATOM 1402 C CA . SER A 1 178 ? -7.985 -1.058 -0.843 1.00 83.94 178 SER A CA 1
ATOM 1403 C C . SER A 1 178 ? -9.207 -0.376 -1.429 1.00 83.94 178 SER A C 1
ATOM 1405 O O . SER A 1 178 ? -9.244 0.843 -1.550 1.00 83.94 178 SER A O 1
ATOM 1407 N N . LEU A 1 179 ? -10.228 -1.169 -1.741 1.00 78.50 179 LEU A N 1
ATOM 1408 C CA . LEU A 1 179 ? -11.532 -0.664 -2.151 1.00 78.50 179 LEU A CA 1
ATOM 1409 C C . LEU A 1 179 ? -12.433 -0.488 -0.924 1.00 78.50 179 LEU A C 1
ATOM 1411 O O . LEU A 1 179 ? -12.414 -1.310 -0.002 1.00 78.50 179 LEU A O 1
ATOM 1415 N N . ASP A 1 180 ? -13.243 0.568 -0.929 1.00 63.09 180 ASP A N 1
ATOM 1416 C CA . ASP A 1 180 ? -14.168 0.888 0.170 1.00 63.09 180 ASP A CA 1
ATOM 1417 C C . ASP A 1 180 ? -15.368 -0.064 0.201 1.00 63.09 180 ASP A C 1
ATOM 1419 O O . ASP A 1 180 ? -15.986 -0.299 1.241 1.00 63.09 180 ASP A O 1
ATOM 1423 N N . THR A 1 181 ? -15.653 -0.686 -0.945 1.00 54.44 181 THR A N 1
ATOM 1424 C CA . THR A 1 181 ? -16.658 -1.730 -1.083 1.00 54.44 181 THR A CA 1
ATOM 1425 C C . THR A 1 181 ? -15.984 -3.094 -1.130 1.00 54.44 181 THR A C 1
ATOM 1427 O O . THR A 1 181 ? -15.074 -3.358 -1.914 1.00 54.44 181 THR A O 1
ATOM 1430 N N . VAL A 1 182 ? -16.438 -3.987 -0.254 1.00 44.03 182 VAL A N 1
ATOM 1431 C CA . VAL A 1 182 ? -16.088 -5.408 -0.305 1.00 44.03 182 VAL A CA 1
ATOM 1432 C C . VAL A 1 182 ? -16.458 -5.905 -1.703 1.00 44.03 182 VAL A C 1
ATOM 1434 O O . VAL A 1 182 ? -17.624 -5.744 -2.084 1.00 44.03 182 VAL A O 1
ATOM 1437 N N . PRO A 1 183 ? -15.541 -6.524 -2.468 1.00 38.75 183 PRO A N 1
ATOM 1438 C CA . PRO A 1 183 ? -15.928 -7.191 -3.696 1.00 38.75 183 PRO A CA 1
ATOM 1439 C C . PRO A 1 183 ? -17.011 -8.206 -3.330 1.00 38.75 183 PRO A C 1
ATOM 1441 O O . PRO A 1 183 ? -16.763 -9.123 -2.543 1.00 38.75 183 PRO A O 1
ATOM 1444 N N . ARG A 1 184 ? -18.235 -8.028 -3.840 1.00 36.09 184 ARG A N 1
ATOM 1445 C CA . ARG A 1 184 ? -19.301 -9.034 -3.735 1.00 36.09 184 ARG A CA 1
ATOM 1446 C C . ARG A 1 184 ? -18.826 -10.279 -4.487 1.00 36.09 184 ARG A C 1
ATOM 1448 O O . ARG A 1 184 ? -19.071 -10.413 -5.679 1.00 36.09 184 ARG A O 1
ATOM 1455 N N . GLY A 1 185 ? -18.055 -11.131 -3.820 1.00 35.09 185 GLY A N 1
ATOM 1456 C CA . GLY A 1 185 ? -17.339 -12.222 -4.474 1.00 35.09 185 GLY A CA 1
ATOM 1457 C C . GLY A 1 185 ? -17.322 -13.538 -3.712 1.00 35.09 185 GLY A C 1
ATOM 1458 O O . GLY A 1 185 ? -16.920 -14.525 -4.307 1.00 35.09 185 GLY A O 1
ATOM 1459 N N . HIS A 1 186 ? -17.747 -13.592 -2.446 1.00 32.00 186 HIS A N 1
ATOM 1460 C CA . HIS A 1 186 ? -17.770 -14.828 -1.640 1.00 32.00 186 HIS A CA 1
ATOM 1461 C C . HIS A 1 186 ? -19.052 -14.949 -0.789 1.00 32.00 186 HIS A C 1
ATOM 1463 O O . HIS A 1 186 ? -19.020 -15.383 0.359 1.00 32.00 186 HIS A O 1
ATOM 1469 N N . CYS A 1 187 ? -20.206 -14.576 -1.348 1.00 27.39 187 CYS A N 1
ATOM 1470 C CA . CYS A 1 187 ? -21.499 -15.019 -0.825 1.00 27.39 187 CYS A CA 1
ATOM 1471 C C . CYS A 1 187 ? -22.220 -15.798 -1.928 1.00 27.39 187 CYS A C 1
ATOM 1473 O O . CYS A 1 187 ? -22.628 -15.226 -2.935 1.00 27.39 187 CYS A O 1
ATOM 1475 N N . LEU A 1 188 ? -22.323 -17.115 -1.743 1.00 33.88 188 LEU A N 1
ATOM 1476 C CA . LEU A 1 188 ? -23.159 -18.014 -2.535 1.00 33.88 188 LEU A CA 1
ATOM 1477 C C . LEU A 1 188 ? -24.638 -17.626 -2.349 1.00 33.88 188 LEU A C 1
ATOM 1479 O O . LEU A 1 188 ? -25.178 -17.882 -1.278 1.00 33.88 188 LEU A O 1
ATOM 1483 N N . ALA A 1 189 ? -25.288 -17.027 -3.357 1.00 26.62 189 ALA A N 1
ATOM 1484 C CA . ALA A 1 189 ? -26.750 -17.078 -3.549 1.00 26.62 189 ALA A CA 1
ATOM 1485 C C . ALA A 1 189 ? -27.164 -16.596 -4.967 1.00 26.62 189 ALA A C 1
ATOM 1487 O O . ALA A 1 189 ? -26.386 -15.893 -5.611 1.00 26.62 189 ALA A O 1
ATOM 1488 N N . PRO A 1 190 ? -28.350 -16.993 -5.475 1.00 34.22 190 PRO A N 1
ATOM 1489 C CA . PRO A 1 190 ? -28.569 -17.345 -6.880 1.00 34.22 190 PRO A CA 1
ATOM 1490 C C . PRO A 1 190 ? -29.001 -16.192 -7.802 1.00 34.22 190 PRO A C 1
ATOM 1492 O O . PRO A 1 190 ? -29.600 -15.210 -7.380 1.00 34.22 190 PRO A O 1
ATOM 1495 N N . HIS A 1 191 ? -28.695 -16.394 -9.089 1.00 39.25 191 HIS A N 1
ATOM 1496 C CA . HIS A 1 191 ? -29.239 -15.779 -10.307 1.00 39.25 191 HIS A CA 1
ATOM 1497 C C . HIS A 1 191 ? -30.253 -14.624 -10.164 1.00 39.25 191 HIS A C 1
ATOM 1499 O O . HIS A 1 191 ? -31.434 -14.851 -9.920 1.00 39.25 191 HIS A O 1
ATOM 1505 N N . LEU A 1 192 ? -29.824 -13.414 -10.545 1.00 26.72 192 LEU A N 1
ATOM 1506 C CA . LEU A 1 192 ? -30.682 -12.424 -11.209 1.00 26.72 192 LEU A CA 1
ATOM 1507 C C . LEU A 1 192 ? -29.894 -11.653 -12.286 1.00 26.72 192 LEU A C 1
ATOM 1509 O O . LEU A 1 192 ? -28.668 -11.553 -12.194 1.00 26.72 192 LEU A O 1
ATOM 1513 N N . PRO A 1 193 ? -30.573 -11.179 -13.347 1.00 29.69 193 PRO A N 1
ATOM 1514 C CA . PRO A 1 193 ? -29.953 -10.869 -14.622 1.00 29.69 193 PRO A CA 1
ATOM 1515 C C . PRO A 1 193 ? -29.394 -9.445 -14.678 1.00 29.69 193 PRO A C 1
ATOM 1517 O O . PRO A 1 193 ? -29.903 -8.503 -14.076 1.00 29.69 193 PRO A O 1
ATOM 1520 N N . SER A 1 194 ? -28.339 -9.313 -15.473 1.00 44.69 194 SER A N 1
ATOM 1521 C CA . SER A 1 194 ? -27.646 -8.080 -15.829 1.00 44.69 194 SER A CA 1
ATOM 1522 C C . SER A 1 194 ? -28.562 -7.048 -16.491 1.00 44.69 194 SER A C 1
ATOM 1524 O O . SER A 1 194 ? -29.076 -7.356 -17.564 1.00 44.69 194 SER A O 1
ATOM 1526 N N . LYS A 1 195 ? -28.641 -5.816 -15.957 1.00 30.50 195 LYS A N 1
ATOM 1527 C CA . LYS A 1 195 ? -28.690 -4.559 -16.737 1.00 30.50 195 LYS A CA 1
ATOM 1528 C C . LYS A 1 195 ? -28.199 -3.352 -15.910 1.00 30.50 195 LYS A C 1
ATOM 1530 O O . LYS A 1 195 ? -28.678 -3.125 -14.809 1.00 30.50 195 LYS A O 1
ATOM 1535 N N . THR A 1 196 ? -27.301 -2.583 -16.543 1.00 30.88 196 THR A N 1
ATOM 1536 C CA . THR A 1 196 ? -27.000 -1.137 -16.392 1.00 30.88 196 THR A CA 1
ATOM 1537 C C . THR A 1 196 ? -26.451 -0.574 -15.069 1.00 30.88 196 THR A C 1
ATOM 1539 O O . THR A 1 196 ? -27.131 -0.590 -14.052 1.00 30.88 196 THR A O 1
ATOM 1542 N N . GLY A 1 197 ? -25.279 0.076 -15.172 1.00 30.45 197 GLY A N 1
ATOM 1543 C CA . GLY A 1 197 ? -24.779 1.107 -14.247 1.00 30.45 197 GLY A CA 1
ATOM 1544 C C . GLY A 1 197 ? -23.539 0.703 -13.445 1.00 30.45 197 GLY A C 1
ATOM 1545 O O . GLY A 1 197 ? -23.652 -0.082 -12.515 1.00 30.45 197 GLY A O 1
ATOM 1546 N N . ASP A 1 198 ? -22.376 1.236 -13.833 1.00 34.72 198 ASP A N 1
ATOM 1547 C CA . ASP A 1 198 ? -21.115 1.339 -13.079 1.00 34.72 198 ASP A CA 1
ATOM 1548 C C . ASP A 1 198 ? -20.688 0.184 -12.158 1.00 34.72 198 ASP A C 1
ATOM 1550 O O . ASP A 1 198 ? -21.075 0.074 -10.998 1.00 34.72 198 ASP A O 1
ATOM 1554 N N . SER A 1 199 ? -19.766 -0.642 -12.659 1.00 33.97 199 SER A N 1
ATOM 1555 C CA . SER A 1 199 ? -18.760 -1.338 -11.836 1.00 33.97 199 SER A CA 1
ATOM 1556 C C . SER A 1 199 ? -17.721 -2.030 -12.725 1.00 33.97 199 SER A C 1
ATOM 1558 O O . SER A 1 199 ? -17.568 -3.251 -12.725 1.00 33.97 199 SER A O 1
ATOM 1560 N N . PHE A 1 200 ? -16.955 -1.247 -13.491 1.00 37.50 200 PHE A N 1
ATOM 1561 C CA . PHE A 1 200 ? -15.709 -1.731 -14.103 1.00 37.50 200 PHE A CA 1
ATOM 1562 C C . PHE A 1 200 ? -14.591 -1.770 -13.045 1.00 37.50 200 PHE A C 1
ATOM 1564 O O . PHE A 1 200 ? -13.611 -1.043 -13.116 1.00 37.50 200 PHE A O 1
ATOM 1571 N N . LEU A 1 201 ? -14.757 -2.625 -12.034 1.00 45.50 201 LEU A N 1
ATOM 1572 C CA . LEU A 1 201 ? -13.698 -3.015 -11.103 1.00 45.50 201 LEU A CA 1
ATOM 1573 C C . LEU A 1 201 ? -13.504 -4.521 -11.231 1.00 45.50 201 LEU A C 1
ATOM 1575 O O . LEU A 1 201 ? -14.018 -5.316 -10.445 1.00 45.50 201 LEU A O 1
ATOM 1579 N N . ARG A 1 202 ? -12.775 -4.934 -12.264 1.00 43.50 202 ARG A N 1
ATOM 1580 C CA . ARG A 1 202 ? -12.202 -6.276 -12.318 1.00 43.50 202 ARG A CA 1
ATOM 1581 C C . ARG A 1 202 ? -10.804 -6.196 -12.896 1.00 43.50 202 ARG A C 1
ATOM 1583 O O . ARG A 1 202 ? -10.621 -6.275 -14.103 1.00 43.50 202 ARG A O 1
ATOM 1590 N N . SER A 1 203 ? -9.832 -6.158 -11.995 1.00 46.38 203 SER A N 1
ATOM 1591 C CA . SER A 1 203 ? -9.026 -7.356 -11.820 1.00 46.38 203 SER A CA 1
ATOM 1592 C C . SER A 1 203 ? -8.224 -7.323 -10.522 1.00 46.38 203 SER A C 1
ATOM 1594 O O . SER A 1 203 ? -7.624 -6.305 -10.200 1.00 46.38 203 SER A O 1
ATOM 1596 N N . HIS A 1 204 ? -8.228 -8.443 -9.794 1.00 51.81 204 HIS A N 1
ATOM 1597 C CA . HIS A 1 204 ? -7.233 -8.730 -8.765 1.00 51.81 204 HIS A CA 1
ATOM 1598 C C . HIS A 1 204 ? -6.068 -9.385 -9.503 1.00 51.81 204 HIS A C 1
ATOM 1600 O O . HIS A 1 204 ? -6.127 -10.576 -9.808 1.00 51.81 204 HIS A O 1
ATOM 1606 N N . HIS A 1 205 ? -5.065 -8.599 -9.882 1.00 58.62 205 HIS A N 1
ATOM 1607 C CA . HIS A 1 205 ? -3.869 -9.137 -10.519 1.00 58.62 205 HIS A CA 1
ATOM 1608 C C . HIS A 1 205 ? -2.733 -9.261 -9.515 1.00 58.62 205 HIS A C 1
ATOM 1610 O O . HIS A 1 205 ? -2.581 -8.431 -8.614 1.00 58.62 205 HIS A O 1
ATOM 1616 N N . VAL A 1 206 ? -1.941 -10.316 -9.695 1.00 56.03 206 VAL A N 1
ATOM 1617 C CA . VAL A 1 206 ? -0.639 -10.434 -9.058 1.00 56.03 206 VAL A CA 1
ATOM 1618 C C . VAL A 1 206 ? 0.357 -9.639 -9.884 1.00 56.03 206 VAL A C 1
ATOM 1620 O O . VAL A 1 206 ? 0.536 -9.885 -11.080 1.00 56.03 206 VAL A O 1
ATOM 1623 N N . THR A 1 207 ? 1.031 -8.711 -9.226 1.00 67.62 207 THR A N 1
ATOM 1624 C CA . THR A 1 207 ? 2.124 -7.937 -9.805 1.00 67.62 207 THR A CA 1
ATOM 1625 C C . THR A 1 207 ? 3.416 -8.386 -9.137 1.00 67.62 207 THR A C 1
ATOM 1627 O O . THR A 1 207 ? 3.522 -8.356 -7.909 1.00 67.62 207 THR A O 1
ATOM 1630 N N . VAL A 1 208 ? 4.404 -8.819 -9.924 1.00 69.25 208 VAL A N 1
ATOM 1631 C CA . VAL A 1 208 ? 5.788 -8.844 -9.447 1.00 69.25 208 VAL A CA 1
ATOM 1632 C C . VAL A 1 208 ? 6.265 -7.407 -9.364 1.00 69.25 208 VAL A C 1
ATOM 1634 O O . VAL A 1 208 ? 6.149 -6.650 -10.331 1.00 69.25 208 VAL A O 1
ATOM 1637 N N . LEU A 1 209 ? 6.862 -7.069 -8.233 1.00 77.88 209 LEU A N 1
ATOM 1638 C CA . LEU A 1 209 ? 7.717 -5.905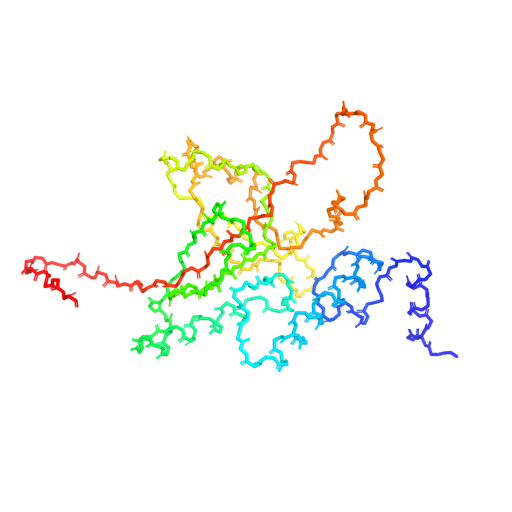 -8.099 1.00 77.88 209 LEU A CA 1
ATOM 1639 C C . LEU A 1 209 ? 9.155 -6.398 -8.207 1.00 77.88 209 LEU A C 1
ATOM 1641 O O . LEU A 1 209 ? 9.690 -6.910 -7.223 1.00 77.88 209 LEU A O 1
ATOM 1645 N N . HIS A 1 210 ? 9.742 -6.314 -9.397 1.00 74.69 210 HIS A N 1
ATOM 1646 C CA . HIS A 1 210 ? 11.159 -6.579 -9.612 1.00 74.69 210 HIS A CA 1
ATOM 1647 C C . HIS A 1 210 ? 11.977 -5.349 -9.225 1.00 74.69 210 HIS A C 1
ATOM 1649 O O . HIS A 1 210 ? 11.565 -4.212 -9.444 1.00 74.69 210 HIS A O 1
ATOM 1655 N N . VAL A 1 211 ? 13.141 -5.592 -8.635 1.00 69.69 211 VAL A N 1
ATOM 1656 C CA . VAL A 1 211 ? 14.122 -4.547 -8.344 1.00 69.69 211 VAL A CA 1
ATOM 1657 C C . VAL A 1 211 ? 15.207 -4.660 -9.398 1.00 69.69 211 VAL A C 1
ATOM 1659 O O . VAL A 1 211 ? 15.794 -5.729 -9.536 1.00 69.69 211 VAL A O 1
ATOM 1662 N N . VAL A 1 212 ? 15.460 -3.584 -10.135 1.00 70.38 212 VAL A N 1
ATOM 1663 C CA . VAL A 1 212 ? 16.476 -3.540 -11.188 1.00 70.38 212 VAL A CA 1
ATOM 1664 C C . VAL A 1 212 ? 17.532 -2.512 -10.807 1.00 70.38 212 VAL A C 1
ATOM 1666 O O . VAL A 1 212 ? 17.227 -1.487 -10.206 1.00 70.38 212 VAL A O 1
ATOM 1669 N N . CYS A 1 213 ? 18.792 -2.802 -11.120 1.00 59.94 213 CYS A N 1
ATOM 1670 C CA . CYS A 1 213 ? 19.865 -1.824 -11.002 1.00 59.94 213 CYS A CA 1
ATOM 1671 C C . CYS A 1 213 ? 19.864 -0.938 -12.252 1.00 59.94 213 CYS A C 1
ATOM 1673 O O . CYS A 1 213 ? 20.094 -1.432 -13.360 1.00 59.94 213 CYS A O 1
ATOM 1675 N N . GLU A 1 214 ? 19.624 0.357 -12.079 1.00 54.50 214 GLU A N 1
ATOM 1676 C CA . GLU A 1 214 ? 19.928 1.349 -13.099 1.00 54.50 214 GLU A CA 1
ATOM 1677 C C . GLU A 1 214 ? 21.441 1.515 -13.146 1.00 54.50 214 GLU A C 1
ATOM 1679 O O . GLU A 1 214 ? 22.063 2.201 -12.336 1.00 54.50 214 GLU A O 1
ATOM 1684 N N . ILE A 1 215 ? 22.060 0.837 -14.110 1.00 44.66 215 ILE A N 1
ATOM 1685 C CA . ILE A 1 215 ? 23.403 1.203 -14.528 1.00 44.66 215 ILE A CA 1
ATOM 1686 C C . ILE A 1 215 ? 23.229 2.537 -15.246 1.00 44.66 215 ILE A C 1
ATOM 1688 O O . ILE A 1 215 ? 22.774 2.554 -16.391 1.00 44.66 215 ILE A O 1
ATOM 1692 N N . GLU A 1 216 ? 23.557 3.644 -14.578 1.00 37.75 216 GLU A N 1
ATOM 1693 C CA . GLU A 1 216 ? 23.773 4.920 -15.253 1.00 37.75 216 GLU A CA 1
ATOM 1694 C C . GLU A 1 216 ? 24.840 4.685 -16.325 1.00 37.75 216 GLU A C 1
ATOM 1696 O O . GLU A 1 216 ? 26.043 4.654 -16.068 1.00 37.75 216 GLU A O 1
ATOM 1701 N N . SER A 1 217 ? 24.405 4.439 -17.558 1.00 35.12 217 SER A N 1
ATOM 1702 C CA . SER A 1 217 ? 25.296 4.507 -18.694 1.00 35.12 217 SER A CA 1
ATOM 1703 C C . SER A 1 217 ? 25.604 5.985 -18.892 1.00 35.12 217 SER A C 1
ATOM 1705 O O . SER A 1 217 ? 24.887 6.675 -19.620 1.00 35.12 217 SER A O 1
ATOM 1707 N N . GLU A 1 218 ? 26.672 6.480 -18.271 1.00 34.38 218 GLU A N 1
ATOM 1708 C CA . GLU A 1 218 ? 27.387 7.659 -18.758 1.00 34.38 218 GLU A CA 1
ATOM 1709 C C . GLU A 1 218 ? 27.963 7.325 -20.146 1.00 34.38 218 GLU A C 1
ATOM 1711 O O . GLU A 1 218 ? 29.160 7.131 -20.344 1.00 34.38 218 GLU A O 1
ATOM 1716 N N . CYS A 1 219 ? 27.101 7.200 -21.156 1.00 30.72 219 CYS A N 1
ATOM 1717 C CA . CYS A 1 219 ? 27.525 7.090 -22.540 1.00 30.72 219 CYS A CA 1
ATOM 1718 C C . CYS A 1 219 ? 27.644 8.502 -23.107 1.00 30.72 219 CYS A C 1
ATOM 1720 O O . CYS A 1 219 ? 26.777 8.993 -23.827 1.00 30.72 219 CYS A O 1
ATOM 1722 N N . GLY A 1 220 ? 28.749 9.150 -22.745 1.00 32.25 220 GLY A N 1
ATOM 1723 C CA . GLY A 1 220 ? 29.111 10.487 -23.183 1.00 32.25 220 GLY A CA 1
ATOM 1724 C C . GLY A 1 220 ? 30.597 10.625 -23.499 1.00 32.25 220 GLY A C 1
ATOM 1725 O O . GLY A 1 220 ? 31.200 11.561 -23.004 1.00 32.25 220 GLY A O 1
ATOM 1726 N N . THR A 1 221 ? 31.199 9.702 -24.266 1.00 32.56 221 THR A N 1
ATOM 1727 C CA . THR A 1 221 ? 32.100 9.957 -25.425 1.00 32.56 221 THR A CA 1
ATOM 1728 C C . THR A 1 221 ? 32.964 8.735 -25.797 1.00 32.56 221 THR A C 1
ATOM 1730 O O . THR A 1 221 ? 33.733 8.213 -25.006 1.00 32.56 221 THR A O 1
ATOM 1733 N N . VAL A 1 222 ? 32.807 8.313 -27.059 1.00 37.94 222 VAL A N 1
ATOM 1734 C CA . VAL A 1 222 ? 33.741 7.603 -27.960 1.00 37.94 222 VAL A CA 1
ATOM 1735 C C . VAL A 1 222 ? 34.579 6.432 -27.402 1.00 37.94 222 VAL A C 1
ATOM 1737 O O . VAL A 1 222 ? 35.708 6.597 -26.962 1.00 37.94 222 VAL A O 1
ATOM 1740 N N . GLY A 1 223 ? 34.078 5.215 -27.655 1.00 40.59 223 GLY A N 1
ATOM 1741 C CA . GLY A 1 223 ? 34.888 4.075 -28.106 1.00 40.59 223 GLY A CA 1
ATOM 1742 C C . GLY A 1 223 ? 35.598 3.232 -27.044 1.00 40.59 223 GLY A C 1
ATOM 1743 O O . GLY A 1 223 ? 36.769 3.461 -26.768 1.00 40.59 223 GLY A O 1
ATOM 1744 N N . SER A 1 224 ? 34.946 2.161 -26.570 1.00 29.14 224 SER A N 1
ATOM 1745 C CA . SER A 1 224 ? 35.564 0.860 -26.228 1.00 29.14 224 SER A CA 1
ATOM 1746 C C . SER A 1 224 ? 34.487 -0.201 -25.922 1.00 29.14 224 SER A C 1
ATOM 1748 O O . SER A 1 224 ? 33.399 0.161 -25.477 1.00 29.14 224 SER A O 1
ATOM 1750 N N . PRO A 1 225 ? 34.734 -1.501 -26.193 1.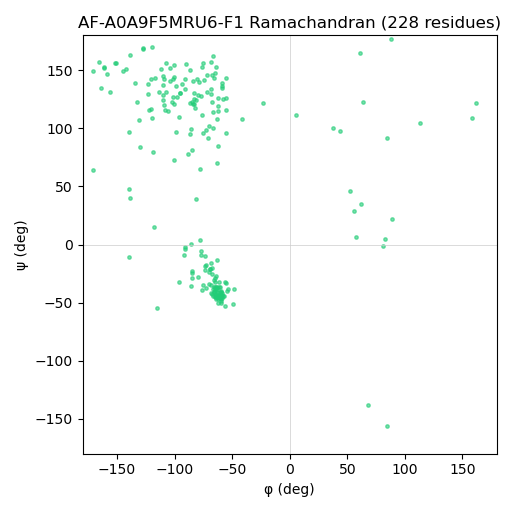00 34.53 225 PRO A N 1
ATOM 1751 C CA . PRO A 1 225 ? 33.703 -2.536 -26.177 1.00 34.53 225 PRO A CA 1
ATOM 1752 C C . PRO A 1 225 ? 33.382 -3.008 -24.752 1.00 34.53 225 PRO A C 1
ATOM 1754 O O . PRO A 1 225 ? 34.270 -3.411 -24.001 1.00 34.53 225 PRO A O 1
ATOM 1757 N N . CYS A 1 226 ? 32.096 -3.013 -24.394 1.00 30.84 226 CYS A N 1
ATOM 1758 C CA . CYS A 1 226 ? 31.619 -3.587 -23.140 1.00 30.84 226 CYS A CA 1
ATOM 1759 C C . CYS A 1 226 ? 31.823 -5.109 -23.143 1.00 30.84 226 CYS A C 1
ATOM 1761 O O . CYS A 1 226 ? 31.195 -5.835 -23.916 1.00 30.84 226 CYS A O 1
ATOM 1763 N N . LEU A 1 227 ? 32.697 -5.597 -22.258 1.00 30.03 227 LEU A N 1
ATOM 1764 C CA . LEU A 1 227 ? 32.790 -7.015 -21.931 1.00 30.03 227 LEU A CA 1
ATOM 1765 C C . LEU A 1 227 ? 31.472 -7.486 -21.306 1.00 30.03 227 LEU A C 1
ATOM 1767 O O . LEU A 1 227 ? 31.138 -7.110 -20.184 1.00 30.03 227 LEU A O 1
ATOM 1771 N N . ALA A 1 228 ? 30.780 -8.385 -22.002 1.00 34.78 228 ALA A N 1
ATOM 1772 C CA . ALA A 1 228 ? 29.816 -9.282 -21.387 1.00 34.78 228 ALA A CA 1
ATOM 1773 C C . ALA A 1 228 ? 30.554 -10.177 -20.378 1.00 34.78 228 ALA A C 1
ATOM 1775 O O . ALA A 1 228 ? 31.460 -10.927 -20.755 1.00 34.78 228 ALA A O 1
ATOM 1776 N N . LYS A 1 229 ? 30.187 -10.109 -19.096 1.00 30.31 229 LYS A N 1
ATOM 1777 C CA . LYS A 1 229 ? 30.587 -11.126 -18.120 1.00 30.31 229 LYS A CA 1
ATOM 1778 C C . LYS A 1 229 ? 29.449 -12.128 -17.940 1.00 30.31 229 LYS A C 1
ATOM 1780 O O . LYS A 1 229 ? 28.301 -11.741 -17.752 1.00 30.31 229 LYS A O 1
ATOM 1785 N N . LYS A 1 230 ? 29.854 -13.389 -18.112 1.00 30.09 230 LYS A N 1
ATOM 1786 C CA . LYS A 1 230 ? 29.121 -14.646 -17.926 1.00 30.09 230 LYS A CA 1
ATOM 1787 C C . LYS A 1 230 ? 28.481 -14.770 -16.552 1.00 30.09 230 LYS A C 1
ATOM 1789 O O . LYS A 1 230 ? 29.089 -14.244 -15.594 1.00 30.09 230 LYS A O 1
#

Mean predicted aligned error: 10.94 Å

pLDDT: mean 77.11, std 21.23, range [26.62, 95.81]

Solvent-accessible surface area (backbone atoms only — not comparable to full-atom values): 13939 Å² total; per-residue (Å²): 134,57,72,68,59,52,50,40,49,54,23,53,75,71,45,36,64,38,76,83,59,54,71,71,39,88,77,80,38,46,28,76,56,40,55,54,52,50,52,54,33,53,47,54,52,51,53,33,66,74,65,74,48,84,68,46,66,38,55,49,56,58,45,70,55,47,57,61,53,53,50,50,51,45,51,52,51,16,62,75,70,72,50,62,57,86,40,50,44,82,41,60,43,76,52,90,69,60,77,88,73,58,80,66,62,56,96,56,54,44,36,32,34,51,40,32,40,38,70,51,76,80,63,92,83,62,90,46,81,38,65,71,23,73,31,46,27,21,47,35,85,61,70,88,38,54,97,95,44,77,18,71,66,49,74,44,56,36,78,35,20,91,42,58,41,67,60,42,57,76,55,60,36,29,34,29,34,40,71,61,63,77,76,93,75,88,73,96,76,82,93,80,84,92,78,89,81,92,77,74,72,63,43,83,42,42,34,36,44,31,63,41,73,57,75,80,74,83,84,80,81,85,90,82,85,82,78,83,78,132

Secondary structure (DSSP, 8-state):
--HHHHHHHHHHHTTPPPTTTTTSS-----HHHHHHHHHHHHHHHHHHHHH-S--SEEEGGGSS-HHHHHHHHHHHHHHHHTS-STTEEEEEEE--S-GGG--S--SSSEEEEEEEEESS---SS---SS-EEEEEEESSS-TT-BTTB--EEEEEEEE-TTS-HHHHHHTT-EEES--SS--S-S----------S------EEEEEEEEEE-------S---------

Radius of gyration: 21.16 Å; Cα contacts (8 Å, |Δi|>4): 315; chains: 1; bounding box: 66×36×60 Å

Organism: Python bivittatus (NCBI:txid176946)